Protein AF-0000000084526719 (afdb_homodimer)

InterPro domains:
  IPR054382 Winged helix domain, alphaproteobacteria [PF22324] (55-125)

Nearest PDB structures (foldseek):
  2dpd-assembly1_B  TM=5.700E-01  e=9.638E-01  Bacillus subtilis
  6l97-assembly1_A  TM=2.903E-01  e=2.613E+00  Saccharolobus solfataricus P2
  4exw-assembly1_A  TM=2.738E-01  e=5.602E+00  Deinococcus geothermalis DSM 11300
  2dpd-assembly1_B  TM=5.695E-01  e=9.888E-01  Bacillus subtilis
  6l97-assembly1_A  TM=2.902E-01  e=2.517E+00  Saccharolobus solfataricus P2

Radius of gyration: 34.14 Å; Cα contacts (8 Å, |Δi|>4): 329; chains: 2; bounding box: 99×62×102 Å

Foldseek 3Di:
DDPPPPPPPPPPPPPPPPDPPPPPPVPDPPPDPDPPFFPKFKKWKQAPVRDIDIDIDGHVLVVLVVVQVVCAPVFDWCVNPPPDPSVVSVVVVVVRVWDKDWDWDWDDDPDIDTTTGIHGDIDMDTDVD/DPDDPPPPPPPPPPPPPPDPPPPCPVPDPPPPPDPPFFPKFKKWKQAPVRDIDIDIDGHVLVVLVVVQVVCAPVFDWCVNPPPDPSVVSVVVVVVRVWDKDWDWDWDDDPDIDTTTGIHGDIDMDTDVD

pLDDT: mean 77.39, std 30.24, range [23.33, 98.94]

Organism: NCBI:txid1123501

Sequence (258 aa):
MSEKMQENGPDLRQQVPGRGRQSKRTGTPDIAPKRRSRQRREWIVTDMTGETKNIVVTGRVAWMMERLVEVGPVGVTTFDHPGVRLSHYVMCLRQEGVDIETRREPHGGAFPGRHGRYRLVSEARRADQMSEKMQENGPDLRQQVPGRGRQSKRTGTPDIAPKRRSRQRREWIVTDMTGETKNIVVTGRVAWMMERLVEVGPVGVTTFDHPGVRLSHYVMCLRQEGVDIETRREPHGGAFPGRHGRYRLVSEARRADQ

Secondary structure (DSSP, 8-state):
---------------------------------------EEEEEEE-TTS-EEEEEEEHHHHHHHHHHHHHGGG-EEGGGSTT--HHHHHHHHHHTT--EEEEEEEE-SSS-EEEEEEEE-SEEEES--/---------------------------------------EEEEEEE-TTS-EEEEEEEHHHHHHHHHHHHHGGG-EEGGGSTT--HHHHHHHHHHTT--EEEEEEEE-SSS-EEEEEEEE-SEEEES--

Structure (mmCIF, N/CA/C/O backbone):
data_AF-0000000084526719-model_v1
#
loop_
_entity.id
_entity.type
_entity.pdbx_description
1 polymer 'Winged helix domain-containing protein'
#
loop_
_atom_site.group_PDB
_atom_site.id
_atom_site.type_symbol
_atom_site.label_atom_id
_atom_site.label_alt_id
_atom_site.label_comp_id
_atom_site.label_asym_id
_atom_site.label_entity_id
_atom_site.label_seq_id
_atom_site.pdbx_PDB_ins_code
_atom_site.Cartn_x
_atom_site.Cartn_y
_atom_site.Cartn_z
_atom_site.occupancy
_atom_site.B_iso_or_equiv
_atom_site.auth_seq_id
_atom_site.auth_comp_id
_atom_site.auth_asym_id
_atom_site.auth_atom_id
_atom_site.pdbx_PDB_model_num
ATOM 1 N N . MET A 1 1 ? 88.312 -14.875 -28.781 1 30.97 1 MET A N 1
ATOM 2 C CA . MET A 1 1 ? 87.188 -15.266 -28 1 30.97 1 MET A CA 1
ATOM 3 C C . MET A 1 1 ? 86.312 -14.047 -27.641 1 30.97 1 MET A C 1
ATOM 5 O O . MET A 1 1 ? 86.625 -13.352 -26.656 1 30.97 1 MET A O 1
ATOM 9 N N . SER A 1 2 ? 85.812 -13.328 -28.797 1 35.69 2 SER A N 1
ATOM 10 C CA . SER A 1 2 ? 85.125 -12.055 -29.094 1 35.69 2 SER A CA 1
ATOM 11 C C . SER A 1 2 ? 83.75 -11.984 -28.5 1 35.69 2 SER A C 1
ATOM 13 O O . SER A 1 2 ? 82.875 -12.766 -28.875 1 35.69 2 SER A O 1
ATOM 15 N N . GLU A 1 3 ? 83.625 -11.609 -27.188 1 28.84 3 GLU A N 1
ATOM 16 C CA . GLU A 1 3 ? 82.438 -11.508 -26.297 1 28.84 3 GLU A CA 1
ATOM 17 C C . GLU A 1 3 ? 81.438 -10.461 -26.797 1 28.84 3 GLU A C 1
ATOM 19 O O . GLU A 1 3 ? 81.812 -9.273 -26.875 1 28.84 3 GLU A O 1
ATOM 24 N N . LYS A 1 4 ? 80.625 -10.898 -27.859 1 30.67 4 LYS A N 1
ATOM 25 C CA . LYS A 1 4 ? 79.562 -10.117 -28.516 1 30.67 4 LYS A CA 1
ATOM 26 C C . LYS A 1 4 ? 78.562 -9.586 -27.5 1 30.67 4 LYS A C 1
ATOM 28 O O . LYS A 1 4 ? 78 -10.359 -26.734 1 30.67 4 LYS A O 1
ATOM 33 N N . MET A 1 5 ? 78.75 -8.305 -27 1 29.34 5 MET A N 1
ATOM 34 C CA . MET A 1 5 ? 78 -7.504 -26.062 1 29.34 5 MET A CA 1
ATOM 35 C C . MET A 1 5 ? 76.562 -7.332 -26.578 1 29.34 5 MET A C 1
ATOM 37 O O . MET A 1 5 ? 76.312 -6.836 -27.688 1 29.34 5 MET A O 1
ATOM 41 N N . GLN A 1 6 ? 75.625 -8.273 -26.281 1 28.5 6 GLN A N 1
ATOM 42 C CA . GLN A 1 6 ? 74.25 -8.391 -26.656 1 28.5 6 GLN A CA 1
ATOM 43 C C . GLN A 1 6 ? 73.438 -7.172 -26.188 1 28.5 6 GLN A C 1
ATOM 45 O O . GLN A 1 6 ? 73.375 -6.891 -25 1 28.5 6 GLN A O 1
ATOM 50 N N . GLU A 1 7 ? 73.438 -6.059 -26.984 1 27.56 7 GLU A N 1
ATOM 51 C CA . GLU A 1 7 ? 72.75 -4.797 -26.719 1 27.56 7 GLU A CA 1
ATOM 52 C C . GLU A 1 7 ? 71.25 -4.984 -26.656 1 27.56 7 GLU A C 1
ATOM 54 O O . GLU A 1 7 ? 70.625 -5.375 -27.656 1 27.56 7 GLU A O 1
ATOM 59 N N . ASN A 1 8 ? 70.75 -5.621 -25.562 1 30.61 8 ASN A N 1
ATOM 60 C CA . ASN A 1 8 ? 69.312 -5.797 -25.359 1 30.61 8 ASN A CA 1
ATOM 61 C C . ASN A 1 8 ? 68.562 -4.469 -25.438 1 30.61 8 ASN A C 1
ATOM 63 O O . ASN A 1 8 ? 68.812 -3.551 -24.672 1 30.61 8 ASN A O 1
ATOM 67 N N . GLY A 1 9 ? 68.438 -3.863 -26.672 1 29.08 9 GLY A N 1
ATOM 68 C CA . GLY A 1 9 ? 67.688 -2.633 -26.953 1 29.08 9 GLY A CA 1
ATOM 69 C C . GLY A 1 9 ? 66.312 -2.607 -26.375 1 29.08 9 GLY A C 1
ATOM 70 O O . GLY A 1 9 ? 65.688 -3.654 -26.219 1 29.08 9 GLY A O 1
ATOM 71 N N . PRO A 1 10 ? 66 -1.653 -25.406 1 27.61 10 PRO A N 1
ATOM 72 C CA . PRO A 1 10 ? 64.75 -1.483 -24.656 1 27.61 10 PRO A CA 1
ATOM 73 C C . PRO A 1 10 ? 63.531 -1.336 -25.547 1 27.61 10 PRO A C 1
ATOM 75 O O . PRO A 1 10 ? 63.625 -0.794 -26.656 1 27.61 10 PRO A O 1
ATOM 78 N N . ASP A 1 11 ? 62.719 -2.389 -25.719 1 30.02 11 ASP A N 1
ATOM 79 C CA . ASP A 1 11 ? 61.469 -2.465 -26.438 1 30.02 11 ASP A CA 1
ATOM 80 C C . ASP A 1 11 ? 60.531 -1.32 -26.031 1 30.02 11 ASP A C 1
ATOM 82 O O . ASP A 1 11 ? 60.156 -1.192 -24.859 1 30.02 11 ASP A O 1
ATOM 86 N N . LEU A 1 12 ? 60.719 -0.095 -26.531 1 24.47 12 LEU A N 1
ATOM 87 C CA . LEU A 1 12 ? 59.812 1.055 -26.375 1 24.47 12 LEU A CA 1
ATOM 88 C C . LEU A 1 12 ? 58.375 0.693 -26.719 1 24.47 12 LEU A C 1
ATOM 90 O O . LEU A 1 12 ? 58.094 0.423 -27.891 1 24.47 12 LEU A O 1
ATOM 94 N N . ARG A 1 13 ? 57.719 -0.04 -25.859 1 26.41 13 ARG A N 1
ATOM 95 C CA . ARG A 1 13 ? 56.281 -0.274 -26.031 1 26.41 13 ARG A CA 1
ATOM 96 C C . ARG A 1 13 ? 55.531 1.034 -26.281 1 26.41 13 ARG A C 1
ATOM 98 O O . ARG A 1 13 ? 55.594 1.954 -25.469 1 26.41 13 ARG A O 1
ATOM 105 N N . GLN A 1 14 ? 55.344 1.528 -27.578 1 24.17 14 GLN A N 1
ATOM 106 C CA . GLN A 1 14 ? 54.531 2.639 -28.047 1 24.17 14 GLN A CA 1
ATOM 107 C C . GLN A 1 14 ? 53.125 2.59 -27.438 1 24.17 14 GLN A C 1
ATOM 109 O O . GLN A 1 14 ? 52.438 1.58 -27.547 1 24.17 14 GLN A O 1
ATOM 114 N N . GLN A 1 15 ? 52.906 3.279 -26.312 1 24.08 15 GLN A N 1
ATOM 115 C CA . GLN A 1 15 ? 51.594 3.512 -25.688 1 24.08 15 GLN A CA 1
ATOM 116 C C . GLN A 1 15 ? 50.594 4.047 -26.688 1 24.08 15 GLN A C 1
ATOM 118 O O . GLN A 1 15 ? 50.844 5.066 -27.344 1 24.08 15 GLN A O 1
ATOM 123 N N . VAL A 1 16 ? 49.969 3.162 -27.484 1 27.77 16 VAL A N 1
ATOM 124 C CA . VAL A 1 16 ? 48.906 3.555 -28.391 1 27.77 16 VAL A CA 1
ATOM 125 C C . VAL A 1 16 ? 47.906 4.441 -27.672 1 27.77 16 VAL A C 1
ATOM 127 O O . VAL A 1 16 ? 47.469 4.129 -26.547 1 27.77 16 VAL A O 1
ATOM 130 N N . PRO A 1 17 ? 47.938 5.773 -27.906 1 27.86 17 PRO A N 1
ATOM 131 C CA . PRO A 1 17 ? 47 6.711 -27.281 1 27.86 17 PRO A CA 1
ATOM 132 C C . PRO A 1 17 ? 45.562 6.25 -27.375 1 27.86 17 PRO A C 1
ATOM 134 O O . PRO A 1 17 ? 45.188 5.539 -28.312 1 27.86 17 PRO A O 1
ATOM 137 N N . GLY A 1 18 ? 44.938 5.941 -26.203 1 24.12 18 GLY A N 1
ATOM 138 C CA . GLY A 1 18 ? 43.531 5.527 -26 1 24.12 18 GLY A CA 1
ATOM 139 C C . GLY A 1 18 ? 42.531 6.379 -26.766 1 24.12 18 GLY A C 1
ATOM 140 O O . GLY A 1 18 ? 42.812 7.551 -27.047 1 24.12 18 GLY A O 1
ATOM 141 N N . ARG A 1 19 ? 41.75 5.75 -27.703 1 31.2 19 ARG A N 1
ATOM 142 C CA . ARG A 1 19 ? 40.656 6.266 -28.516 1 31.2 19 ARG A CA 1
ATOM 143 C C . ARG A 1 19 ? 39.75 7.18 -27.703 1 31.2 19 ARG A C 1
ATOM 145 O O . ARG A 1 19 ? 39.344 6.832 -26.594 1 31.2 19 ARG A O 1
ATOM 152 N N . GLY A 1 20 ? 39.906 8.539 -27.781 1 23.69 20 GLY A N 1
ATOM 153 C CA . GLY A 1 20 ? 39.062 9.586 -27.234 1 23.69 20 GLY A CA 1
ATOM 154 C C . GLY A 1 20 ? 37.594 9.367 -27.5 1 23.69 20 GLY A C 1
ATOM 155 O O . GLY A 1 20 ? 37.156 9.188 -28.641 1 23.69 20 GLY A O 1
ATOM 156 N N . ARG A 1 21 ? 36.781 8.68 -26.594 1 24.73 21 ARG A N 1
ATOM 157 C CA . ARG A 1 21 ? 35.344 8.555 -26.688 1 24.73 21 ARG A CA 1
ATOM 158 C C . ARG A 1 21 ? 34.688 9.914 -26.906 1 24.73 21 ARG A C 1
ATOM 160 O O . ARG A 1 21 ? 34.812 10.812 -26.078 1 24.73 21 ARG A O 1
ATOM 167 N N . GLN A 1 22 ? 34.688 10.422 -28.094 1 25.55 22 GLN A N 1
ATOM 168 C CA . GLN A 1 22 ? 33.938 11.648 -28.375 1 25.55 22 GLN A CA 1
ATOM 169 C C . GLN A 1 22 ? 32.469 11.531 -27.938 1 25.55 22 GLN A C 1
ATOM 171 O O . GLN A 1 22 ? 31.719 10.742 -28.5 1 25.55 22 GLN A O 1
ATOM 176 N N . SER A 1 23 ? 32.062 11.445 -26.672 1 26 23 SER A N 1
ATOM 177 C CA . SER A 1 23 ? 30.672 11.438 -26.234 1 26 23 SER A CA 1
ATOM 178 C C . SER A 1 23 ? 29.953 12.742 -26.609 1 26 23 SER A C 1
ATOM 180 O O . SER A 1 23 ? 28.984 13.133 -25.953 1 26 23 SER A O 1
ATOM 182 N N . LYS A 1 24 ? 30.172 13.367 -27.75 1 25.8 24 LYS A N 1
ATOM 183 C CA . LYS A 1 24 ? 29.547 14.68 -27.797 1 25.8 24 LYS A CA 1
ATOM 184 C C . LYS A 1 24 ? 28.031 14.57 -27.734 1 25.8 24 LYS A C 1
ATOM 186 O O . LYS A 1 24 ? 27.359 14.336 -28.75 1 25.8 24 LYS A O 1
ATOM 191 N N . ARG A 1 25 ? 27.312 1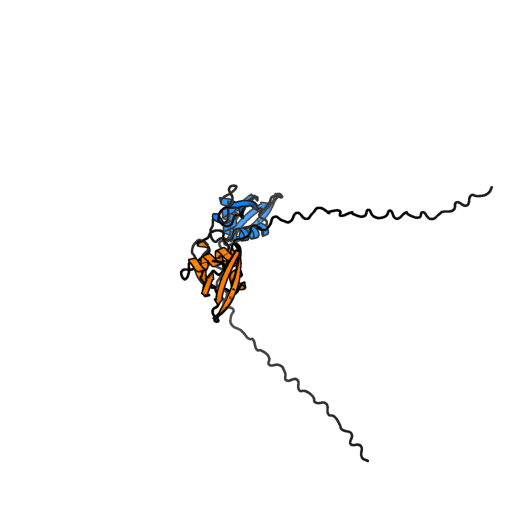3.859 -26.922 1 25.7 25 ARG A N 1
ATOM 192 C CA . ARG A 1 25 ? 25.859 13.914 -27.078 1 25.7 25 ARG A CA 1
ATOM 193 C C . ARG A 1 25 ? 25.359 15.352 -27 1 25.7 25 ARG A C 1
ATOM 195 O O . ARG A 1 25 ? 25.406 15.977 -25.938 1 25.7 25 ARG A O 1
ATOM 202 N N . THR A 1 26 ? 25.594 16.188 -27.938 1 28.56 26 THR A N 1
ATOM 203 C CA . THR A 1 26 ? 25.141 17.578 -27.969 1 28.56 26 THR A CA 1
ATOM 204 C C . THR A 1 26 ? 23.609 17.641 -27.922 1 28.56 26 THR A C 1
ATOM 206 O O . THR A 1 26 ? 23.031 18.688 -28.203 1 28.56 26 THR A O 1
ATOM 209 N N . GLY A 1 27 ? 22.922 16.516 -28 1 30.25 27 GLY A N 1
ATOM 210 C CA . GLY A 1 27 ? 21.516 16.828 -28.266 1 30.25 27 GLY A CA 1
ATOM 211 C C . GLY A 1 27 ? 20.922 17.766 -27.234 1 30.25 27 GLY A C 1
ATOM 212 O O . GLY A 1 27 ? 21.422 17.859 -26.109 1 30.25 27 GLY A O 1
ATOM 213 N N . THR A 1 28 ? 20.312 18.891 -27.688 1 31.62 28 THR A N 1
ATOM 214 C CA . THR A 1 28 ? 19.578 19.828 -26.859 1 31.62 28 THR A CA 1
ATOM 215 C C . THR A 1 28 ? 18.688 19.109 -25.844 1 31.62 28 THR A C 1
ATOM 217 O O . THR A 1 28 ? 17.969 18.172 -26.203 1 31.62 28 THR A O 1
ATOM 220 N N . PRO A 1 29 ? 19.078 19.141 -24.609 1 30.33 29 PRO A N 1
ATOM 221 C CA . PRO A 1 29 ? 18.266 18.453 -23.594 1 30.33 29 PRO A CA 1
ATOM 222 C C . PRO A 1 29 ? 16.781 18.766 -23.719 1 30.33 29 PRO A C 1
ATOM 224 O O . PRO A 1 29 ? 16.391 19.938 -23.797 1 30.33 29 PRO A O 1
ATOM 227 N N . ASP A 1 30 ? 16.031 18.078 -24.562 1 34.28 30 ASP A N 1
ATOM 228 C CA . ASP A 1 30 ? 14.578 18.234 -24.484 1 34.28 30 ASP A CA 1
ATOM 229 C C . ASP A 1 30 ? 14.133 18.484 -23.047 1 34.28 30 ASP A C 1
ATOM 231 O O . ASP A 1 30 ? 14.484 17.734 -22.141 1 34.28 30 ASP A O 1
ATOM 235 N N . ILE A 1 31 ? 13.922 19.766 -22.75 1 33.03 31 ILE A N 1
ATOM 236 C CA . ILE A 1 31 ? 13.305 20.141 -21.484 1 33.03 31 ILE A CA 1
ATOM 237 C C . ILE A 1 31 ? 12.195 19.141 -21.141 1 33.03 31 ILE A C 1
ATOM 239 O O . ILE A 1 31 ? 11.352 18.828 -21.984 1 33.03 31 ILE A O 1
ATOM 243 N N . ALA A 1 32 ? 12.422 18.25 -20.25 1 34.75 32 ALA A N 1
ATOM 244 C CA . ALA A 1 32 ? 11.398 17.375 -19.672 1 34.75 32 ALA A CA 1
ATOM 245 C C . ALA A 1 32 ? 10.055 18.094 -19.578 1 34.75 32 ALA A C 1
ATOM 247 O O . ALA A 1 32 ? 10.016 19.312 -19.391 1 34.75 32 ALA A O 1
ATOM 248 N N . PRO A 1 33 ? 9.039 17.672 -20.312 1 34.66 33 PRO A N 1
ATOM 249 C CA . PRO A 1 33 ? 7.758 18.359 -20.125 1 34.66 33 PRO A CA 1
ATOM 250 C C . PRO A 1 33 ? 7.578 18.922 -18.719 1 34.66 33 PRO A C 1
ATOM 252 O O . PRO A 1 33 ? 8.156 18.406 -17.766 1 34.66 33 PRO A O 1
ATOM 255 N N . LYS A 1 34 ? 7.27 20.203 -18.562 1 36.62 34 LYS A N 1
ATOM 256 C CA . LYS A 1 34 ? 6.879 20.797 -17.297 1 36.62 34 LYS A CA 1
ATOM 257 C C . LYS A 1 34 ? 6.152 19.781 -16.406 1 36.62 34 LYS A C 1
ATOM 259 O O . LYS A 1 34 ? 5.305 19.031 -16.891 1 36.62 34 LYS A O 1
ATOM 264 N N . ARG A 1 35 ? 6.641 19.25 -15.422 1 38.28 35 ARG A N 1
ATOM 265 C CA . ARG A 1 35 ? 5.992 18.516 -14.344 1 38.28 35 ARG A CA 1
ATOM 266 C C . ARG A 1 35 ? 4.543 18.938 -14.172 1 38.28 35 ARG A C 1
ATOM 268 O O . ARG A 1 35 ? 4.246 20.141 -14.109 1 38.28 35 ARG A O 1
ATOM 275 N N . ARG A 1 36 ? 3.512 18.484 -14.836 1 42.44 36 ARG A N 1
ATOM 276 C CA . ARG A 1 36 ? 2.131 18.781 -14.469 1 42.44 36 ARG A CA 1
ATOM 277 C C . ARG A 1 36 ? 2.055 19.438 -13.094 1 42.44 36 ARG A C 1
ATOM 279 O O . ARG A 1 36 ? 2.68 18.953 -12.141 1 42.44 36 ARG A O 1
ATOM 286 N N . SER A 1 37 ? 2.062 20.719 -12.984 1 48.22 37 SER A N 1
ATOM 287 C CA . SER A 1 37 ? 1.915 21.531 -11.773 1 48.22 37 SER A CA 1
ATOM 288 C C . SER A 1 37 ? 1.147 20.766 -10.695 1 48.22 37 SER A C 1
ATOM 290 O O . SER A 1 37 ? -0.033 20.453 -10.875 1 48.22 37 SER A O 1
ATOM 292 N N . ARG A 1 38 ? 1.71 19.703 -10.18 1 61.09 38 ARG A N 1
ATOM 293 C CA . ARG A 1 38 ? 1.11 19.094 -8.992 1 61.09 38 ARG A CA 1
ATOM 294 C C . ARG A 1 38 ? 0.511 20.156 -8.078 1 61.09 38 ARG A C 1
ATOM 296 O O . ARG A 1 38 ? 1.091 21.234 -7.906 1 61.09 38 ARG A O 1
ATOM 303 N N . GLN A 1 39 ? -0.865 20.156 -7.922 1 78.5 39 GLN A N 1
ATOM 304 C CA . GLN A 1 39 ? -1.549 21.078 -7.035 1 78.5 39 GLN A CA 1
ATOM 305 C C . GLN A 1 39 ? -0.688 21.422 -5.82 1 78.5 39 GLN A C 1
ATOM 307 O O . GLN A 1 39 ? -0.402 20.547 -4.996 1 78.5 39 GLN A O 1
ATOM 312 N N . ARG A 1 40 ? 0.045 22.516 -5.941 1 92.38 40 ARG A N 1
ATOM 313 C CA . ARG A 1 40 ? 0.844 23.078 -4.855 1 92.38 40 ARG A CA 1
ATOM 314 C C . ARG A 1 40 ? -0.046 23.719 -3.801 1 92.38 40 ARG A C 1
ATOM 316 O O . ARG A 1 40 ? -0.956 24.484 -4.133 1 92.38 40 ARG A O 1
ATOM 323 N N . ARG A 1 41 ? 0.191 23.312 -2.533 1 96.75 41 ARG A N 1
ATOM 324 C CA . ARG A 1 41 ? -0.547 23.891 -1.418 1 96.75 41 ARG A CA 1
ATOM 325 C C . ARG A 1 41 ? 0.404 24.438 -0.358 1 96.75 41 ARG A C 1
ATOM 327 O O . ARG A 1 41 ? 1.436 23.828 -0.069 1 96.75 41 ARG A O 1
ATOM 334 N N . GLU A 1 42 ? 0.013 25.547 0.152 1 98.19 42 GLU A N 1
ATOM 335 C CA . GLU A 1 42 ? 0.782 26.156 1.234 1 98.19 42 GLU A CA 1
ATOM 336 C C . GLU A 1 42 ? -0.009 26.156 2.539 1 98.19 42 GLU A C 1
ATOM 338 O O . GLU A 1 42 ? -1.198 26.469 2.551 1 98.19 42 GLU A O 1
ATOM 343 N N . TRP A 1 43 ? 0.667 25.828 3.57 1 98.69 43 TRP A N 1
ATOM 344 C CA . TRP A 1 43 ? 0.037 25.719 4.883 1 98.69 43 TRP A CA 1
ATOM 345 C C . TRP A 1 43 ? 0.854 26.438 5.945 1 98.69 43 TRP A C 1
ATOM 347 O O . TRP A 1 43 ? 2.082 26.5 5.859 1 98.69 43 TRP A O 1
ATOM 357 N N . ILE A 1 44 ? 0.2 26.969 6.875 1 98.88 44 ILE A N 1
ATOM 358 C CA . ILE A 1 44 ? 0.791 27.359 8.156 1 98.88 44 ILE A CA 1
ATOM 359 C C . ILE A 1 44 ? 0.521 26.266 9.195 1 98.88 44 ILE A C 1
ATOM 361 O O . ILE A 1 44 ? -0.634 25.922 9.445 1 98.88 44 ILE A O 1
ATOM 365 N N . VAL A 1 45 ? 1.589 25.703 9.773 1 98.81 45 VAL A N 1
ATOM 366 C CA . VAL A 1 45 ? 1.462 24.578 10.68 1 98.81 45 VAL A CA 1
ATOM 367 C C . VAL A 1 45 ? 2.1 24.922 12.023 1 98.81 45 VAL A C 1
ATOM 369 O O . VAL A 1 45 ? 3.219 25.438 12.078 1 98.81 45 VAL A O 1
ATOM 372 N N . THR A 1 46 ? 1.432 24.766 13.102 1 98.81 46 THR A N 1
ATOM 373 C CA . THR A 1 46 ? 1.971 24.844 14.453 1 98.81 46 THR A CA 1
ATOM 374 C C . THR A 1 46 ? 2.072 23.453 15.07 1 98.81 46 THR A C 1
ATOM 376 O O . THR A 1 46 ? 1.063 22.766 15.227 1 98.81 46 THR A O 1
ATOM 379 N N . ASP A 1 47 ? 3.238 23.062 15.43 1 98.25 47 ASP A N 1
ATOM 380 C CA . ASP A 1 47 ? 3.439 21.703 15.953 1 98.25 47 ASP A CA 1
ATOM 381 C C . ASP A 1 47 ? 3.156 21.656 17.453 1 98.25 47 ASP A C 1
ATOM 383 O O . ASP A 1 47 ? 2.686 22.625 18.031 1 98.25 47 ASP A O 1
ATOM 387 N N . MET A 1 48 ? 3.41 20.484 18.047 1 97 48 MET A N 1
ATOM 388 C CA . MET A 1 48 ? 3.014 20.25 19.422 1 97 48 MET A CA 1
ATOM 389 C C . MET A 1 48 ? 3.883 21.047 20.391 1 97 48 MET A C 1
ATOM 391 O O . MET A 1 48 ? 3.514 21.25 21.547 1 97 48 MET A O 1
ATOM 395 N N . THR A 1 49 ? 5.07 21.547 19.953 1 97.31 49 THR A N 1
ATOM 396 C CA . THR A 1 49 ? 5.934 22.359 20.797 1 97.31 49 THR A CA 1
ATOM 397 C C . THR A 1 49 ? 5.5 23.828 20.766 1 97.31 49 THR A C 1
ATOM 399 O O . THR A 1 49 ? 5.977 24.641 21.562 1 97.31 49 THR A O 1
ATOM 402 N N . GLY A 1 50 ? 4.621 24.125 19.859 1 97.75 50 GLY A N 1
ATOM 403 C CA . GLY A 1 50 ? 4.18 25.5 19.719 1 97.75 50 GLY A CA 1
ATOM 404 C C . GLY A 1 50 ? 4.891 26.25 18.594 1 97.75 50 GLY A C 1
ATOM 405 O O . GLY A 1 50 ? 4.57 27.406 18.312 1 97.75 50 GLY A O 1
ATOM 406 N N . GLU A 1 51 ? 5.859 25.578 18.016 1 98 51 GLU A N 1
ATOM 407 C CA . GLU A 1 51 ? 6.582 26.203 16.906 1 98 51 GLU A CA 1
ATOM 408 C C . GLU A 1 51 ? 5.734 26.25 15.641 1 98 51 GLU A C 1
ATOM 410 O O . GLU A 1 51 ? 5.125 25.25 15.266 1 98 51 GLU A O 1
ATOM 415 N N . THR A 1 52 ? 5.66 27.438 15.039 1 98.62 52 THR A N 1
ATOM 416 C CA . THR A 1 52 ? 4.879 27.641 13.82 1 98.62 52 THR A CA 1
ATOM 417 C C . THR A 1 52 ? 5.793 27.781 12.609 1 98.62 52 THR A C 1
ATOM 419 O O . THR A 1 52 ? 6.82 28.469 12.68 1 98.62 52 THR A O 1
ATOM 422 N N . LYS A 1 53 ? 5.379 27.078 11.492 1 98.38 53 LYS A N 1
ATOM 423 C CA . LYS A 1 53 ? 6.148 27.203 10.258 1 98.38 53 LYS A CA 1
ATOM 424 C C . LYS A 1 53 ? 5.234 27.172 9.031 1 98.38 53 LYS A C 1
ATOM 426 O O . LYS A 1 53 ? 4.09 26.719 9.117 1 98.38 53 LYS A O 1
ATOM 431 N N . ASN A 1 54 ? 5.75 27.688 7.941 1 98.5 54 ASN A N 1
ATOM 432 C CA . ASN A 1 54 ? 5.105 27.547 6.641 1 98.5 54 ASN A CA 1
ATOM 433 C C . ASN A 1 54 ? 5.652 26.344 5.867 1 98.5 54 ASN A C 1
ATOM 435 O O . ASN A 1 54 ? 6.867 26.156 5.793 1 98.5 54 ASN A O 1
ATOM 439 N N . ILE A 1 55 ? 4.711 25.531 5.375 1 98.62 55 ILE A N 1
ATOM 440 C CA . ILE A 1 55 ? 5.172 24.406 4.562 1 98.62 55 ILE A CA 1
ATOM 441 C C . ILE A 1 55 ? 4.484 24.453 3.197 1 98.62 55 ILE A C 1
ATOM 443 O O . ILE A 1 55 ? 3.391 25 3.061 1 98.62 55 ILE A O 1
ATOM 447 N N . VAL A 1 56 ? 5.227 23.828 2.242 1 98.5 56 VAL A N 1
ATOM 448 C CA . VAL A 1 56 ? 4.699 23.672 0.89 1 98.5 56 VAL A CA 1
ATOM 449 C C . VAL A 1 56 ? 4.711 22.188 0.502 1 98.5 56 VAL A C 1
ATOM 451 O O . VAL A 1 56 ? 5.754 21.547 0.554 1 98.5 56 VAL A O 1
ATOM 454 N N . VAL A 1 57 ? 3.537 21.734 0.258 1 98.12 57 VAL A N 1
ATOM 455 C CA . VAL A 1 57 ? 3.41 20.328 -0.159 1 98.12 57 VAL A CA 1
ATOM 456 C C . VAL A 1 57 ? 2.695 20.266 -1.506 1 98.12 57 VAL A C 1
ATOM 458 O O . VAL A 1 57 ? 1.946 21.172 -1.869 1 98.12 57 VAL A O 1
ATOM 461 N N . THR A 1 58 ? 2.994 19.141 -2.262 1 97.69 58 THR A N 1
ATOM 462 C CA . THR A 1 58 ? 2.467 19.016 -3.615 1 97.69 58 THR A CA 1
ATOM 463 C C . THR A 1 58 ? 1.895 17.609 -3.832 1 97.69 58 THR A C 1
ATOM 465 O O . THR A 1 58 ? 2.156 16.703 -3.047 1 97.69 58 THR A O 1
ATOM 468 N N . GLY A 1 59 ? 1.02 17.547 -4.852 1 96.38 59 GLY A N 1
ATOM 469 C CA . GLY A 1 59 ? 0.54 16.25 -5.297 1 96.38 59 GLY A CA 1
ATOM 470 C C . GLY A 1 59 ? -0.16 15.461 -4.199 1 96.38 59 GLY A C 1
ATOM 471 O O . GLY A 1 59 ? -1.043 15.984 -3.52 1 96.38 59 GLY A O 1
ATOM 472 N N . ARG A 1 60 ? 0.216 14.148 -4.02 1 96.75 60 ARG A N 1
ATOM 473 C CA . ARG A 1 60 ? -0.469 13.273 -3.078 1 96.75 60 ARG A CA 1
ATOM 474 C C . ARG A 1 60 ? -0.14 13.648 -1.638 1 96.75 60 ARG A C 1
ATOM 476 O O . ARG A 1 60 ? -0.926 13.383 -0.725 1 96.75 60 ARG A O 1
ATOM 483 N N . VAL A 1 61 ? 1.054 14.258 -1.484 1 98.25 61 VAL A N 1
ATOM 484 C CA . VAL A 1 61 ? 1.362 14.734 -0.14 1 98.25 61 VAL A CA 1
ATOM 485 C C . VAL A 1 61 ? 0.415 15.875 0.237 1 98.25 61 VAL A C 1
ATOM 487 O O . VAL A 1 61 ? -0.078 15.93 1.367 1 98.25 61 VAL A O 1
ATOM 490 N N . ALA A 1 62 ? 0.163 16.703 -0.714 1 98 62 ALA A N 1
ATOM 491 C CA . ALA A 1 62 ? -0.81 17.781 -0.495 1 98 62 ALA A CA 1
ATOM 492 C C . ALA A 1 62 ? -2.203 17.203 -0.25 1 98 62 ALA A C 1
ATOM 494 O O . ALA A 1 62 ? -2.92 17.656 0.644 1 98 62 ALA A O 1
ATOM 495 N N . TRP A 1 63 ? -2.576 16.281 -1.056 1 97.69 63 TRP A N 1
ATOM 496 C CA . TRP A 1 63 ? -3.854 15.602 -0.882 1 97.69 63 TRP A CA 1
ATOM 497 C C . TRP A 1 63 ? -3.965 15.008 0.516 1 97.69 63 TRP A C 1
ATOM 499 O O . TRP A 1 63 ? -5 15.133 1.174 1 97.69 63 TRP A O 1
ATOM 509 N N . MET A 1 64 ? -2.842 14.375 0.964 1 98.25 64 MET A N 1
ATOM 510 C CA . MET A 1 64 ? -2.838 13.766 2.291 1 98.25 64 MET A CA 1
ATOM 511 C C . MET A 1 64 ? -3.049 14.82 3.373 1 98.25 64 MET A C 1
ATOM 513 O O . MET A 1 64 ? -3.812 14.609 4.316 1 98.25 64 MET A O 1
ATOM 517 N N . MET A 1 65 ? -2.385 15.922 3.268 1 98.69 65 MET A N 1
ATOM 518 C CA . MET A 1 65 ? -2.545 17.016 4.215 1 98.69 65 MET A CA 1
ATOM 519 C C . MET A 1 65 ? -3.996 17.484 4.266 1 98.69 65 MET A C 1
ATOM 521 O O . MET A 1 65 ? -4.562 17.656 5.348 1 98.69 65 MET A O 1
ATOM 525 N N . GLU A 1 66 ? -4.578 17.641 3.096 1 98.06 66 GLU A N 1
ATOM 526 C CA . GLU A 1 66 ? -5.973 18.047 3.014 1 98.06 66 GLU A CA 1
ATOM 527 C C . GLU A 1 66 ? -6.898 17.016 3.66 1 98.06 66 GLU A C 1
ATOM 529 O O . GLU A 1 66 ? -7.832 17.391 4.379 1 98.06 66 GLU A O 1
ATOM 534 N N . ARG A 1 67 ? -6.648 15.789 3.398 1 98.31 67 ARG A N 1
ATOM 535 C CA . ARG A 1 67 ? -7.473 14.719 3.955 1 98.31 67 ARG A CA 1
ATOM 536 C C . ARG A 1 67 ? -7.422 14.727 5.48 1 98.31 67 ARG A C 1
ATOM 538 O O . ARG A 1 67 ? -8.453 14.602 6.141 1 98.31 67 ARG A O 1
ATOM 545 N N . LEU A 1 68 ? -6.199 14.906 6.02 1 98.81 68 LEU A N 1
ATOM 546 C CA . LEU A 1 68 ? -6.031 14.922 7.469 1 98.81 68 LEU A CA 1
ATOM 547 C C . LEU A 1 68 ? -6.805 16.078 8.094 1 98.81 68 LEU A C 1
ATOM 549 O O . LEU A 1 68 ? -7.461 15.906 9.117 1 98.81 68 LEU A O 1
ATOM 553 N N . VAL A 1 69 ? -6.723 17.203 7.441 1 98.62 69 VAL A N 1
ATOM 554 C CA . VAL A 1 69 ? -7.422 18.375 7.945 1 98.62 69 VAL A CA 1
ATOM 555 C C . VAL A 1 69 ? -8.93 18.156 7.848 1 98.62 69 VAL A C 1
ATOM 557 O O . VAL A 1 69 ? -9.672 18.5 8.773 1 98.62 69 VAL A O 1
ATOM 560 N N . GLU A 1 70 ? -9.359 17.594 6.762 1 98 70 GLU A N 1
ATOM 561 C CA . GLU A 1 70 ? -10.781 17.391 6.496 1 98 70 GLU A CA 1
ATOM 562 C C . GLU A 1 70 ? -11.391 16.391 7.477 1 98 70 GLU A C 1
ATOM 564 O O . GLU A 1 70 ? -12.469 16.625 8.023 1 98 70 GLU A O 1
ATOM 569 N N . VAL A 1 71 ? -10.758 15.297 7.68 1 98.19 71 VAL A N 1
ATOM 570 C CA . VAL A 1 71 ? -11.336 14.227 8.477 1 98.19 71 VAL A CA 1
ATOM 571 C C . VAL A 1 71 ? -11.203 14.555 9.969 1 98.19 71 VAL A C 1
ATOM 573 O O . VAL A 1 71 ? -11.945 14.023 10.797 1 98.19 71 VAL A O 1
ATOM 576 N N . GLY A 1 72 ? -10.203 15.383 10.383 1 96.62 72 GLY A N 1
ATOM 577 C CA . GLY A 1 72 ? -10.047 15.812 11.766 1 96.62 72 GLY A CA 1
ATOM 578 C C . GLY A 1 72 ? -9.781 14.664 12.719 1 96.62 72 GLY A C 1
ATOM 579 O O . GLY A 1 72 ? -8.961 13.789 12.43 1 96.62 72 GLY A O 1
ATOM 580 N N . PRO A 1 73 ? -10.508 14.641 13.875 1 96.75 73 PRO A N 1
ATOM 581 C CA . PRO A 1 73 ? -10.211 13.68 14.938 1 96.75 73 PRO A CA 1
ATOM 582 C C . PRO A 1 73 ? -10.617 12.258 14.57 1 96.75 73 PRO A C 1
ATOM 584 O O . PRO A 1 73 ? -10.18 11.297 15.219 1 96.75 73 PRO A O 1
ATOM 587 N N . VAL A 1 74 ? -11.516 12.164 13.625 1 97.75 74 VAL A N 1
ATOM 588 C CA . VAL A 1 74 ? -11.938 10.836 13.195 1 97.75 74 VAL A CA 1
ATOM 589 C C . VAL A 1 74 ? -10.75 10.07 12.617 1 97.75 74 VAL A C 1
ATOM 591 O O . VAL A 1 74 ? -10.602 8.875 12.852 1 97.75 74 VAL A O 1
ATOM 594 N N . GLY A 1 75 ? -9.867 10.68 11.852 1 98.62 75 GLY A N 1
ATOM 595 C CA . GLY A 1 75 ? -8.688 10.086 11.242 1 98.62 75 GLY A CA 1
ATOM 596 C C . GLY A 1 75 ? -8.992 9.344 9.953 1 98.62 75 GLY A C 1
ATOM 597 O O . GLY A 1 75 ? -10.141 9.305 9.508 1 98.62 75 GLY A O 1
ATOM 598 N N . VAL A 1 76 ? -7.977 8.805 9.328 1 98.56 76 VAL A N 1
ATOM 599 C CA . VAL A 1 76 ? -8.078 8.117 8.047 1 98.56 76 VAL A CA 1
ATOM 600 C C . VAL A 1 76 ? -7.223 6.855 8.062 1 98.56 76 VAL A C 1
ATOM 602 O O . VAL A 1 76 ? -6.164 6.824 8.695 1 98.56 76 VAL A O 1
ATOM 605 N N . THR A 1 77 ? -7.68 5.848 7.379 1 97.69 77 THR A N 1
ATOM 606 C CA . THR A 1 77 ? -6.945 4.59 7.258 1 97.69 77 THR A CA 1
ATOM 607 C C . THR A 1 77 ? -6.766 4.207 5.793 1 97.69 77 THR A C 1
ATOM 609 O O . THR A 1 77 ? -7.418 4.773 4.914 1 97.69 77 THR A O 1
ATOM 612 N N . THR A 1 78 ? -5.902 3.242 5.59 1 95.12 78 THR A N 1
ATOM 613 C CA . THR A 1 78 ? -5.633 2.775 4.234 1 95.12 78 THR A CA 1
ATOM 614 C C . THR A 1 78 ? -6.879 2.135 3.627 1 95.12 78 THR A C 1
ATOM 616 O O . THR A 1 78 ? -7.031 2.094 2.404 1 95.12 78 THR A O 1
ATOM 619 N N . PHE A 1 79 ? -7.855 1.682 4.406 1 93.44 79 PHE A N 1
ATOM 620 C CA . PHE A 1 79 ? -9.078 1.05 3.92 1 93.44 79 PHE A CA 1
ATOM 621 C C . PHE A 1 79 ? -10.023 2.086 3.318 1 93.44 79 PHE A C 1
ATOM 623 O O . PHE A 1 79 ? -10.906 1.744 2.527 1 93.44 79 PHE A O 1
ATOM 630 N N . ASP A 1 80 ? -9.758 3.271 3.705 1 94.31 80 ASP A N 1
ATOM 631 C CA . ASP A 1 80 ? -10.586 4.363 3.203 1 94.31 80 ASP A CA 1
ATOM 632 C C . ASP A 1 80 ? -10.172 4.758 1.788 1 94.31 80 ASP A C 1
ATOM 634 O O . ASP A 1 80 ? -10.945 5.391 1.065 1 94.31 80 ASP A O 1
ATOM 638 N N . HIS A 1 81 ? -9 4.387 1.374 1 93.69 81 HIS A N 1
ATOM 639 C CA . HIS A 1 81 ? -8.469 4.816 0.086 1 93.69 81 HIS A CA 1
ATOM 640 C C . HIS A 1 81 ? -7.672 3.701 -0.583 1 93.69 81 HIS A C 1
ATOM 642 O O . HIS A 1 81 ? -6.438 3.719 -0.575 1 93.69 81 HIS A O 1
ATOM 648 N N . PRO A 1 82 ? -8.383 2.77 -1.223 1 90.69 82 PRO A N 1
ATOM 649 C CA . PRO A 1 82 ? -7.68 1.638 -1.836 1 90.69 82 PRO A CA 1
ATOM 650 C C . PRO A 1 82 ? -6.625 2.074 -2.85 1 90.69 82 PRO A C 1
ATOM 652 O O . PRO A 1 82 ? -6.867 2.986 -3.645 1 90.69 82 PRO A O 1
ATOM 655 N N . GLY A 1 83 ? -5.508 1.492 -2.701 1 90.75 83 GLY A N 1
ATOM 656 C CA . GLY A 1 83 ? -4.449 1.749 -3.666 1 90.75 83 GLY A CA 1
ATOM 657 C C . GLY A 1 83 ? -3.508 2.859 -3.238 1 90.75 83 GLY A C 1
ATOM 658 O O . GLY A 1 83 ? -2.445 3.043 -3.834 1 90.75 83 GLY A O 1
ATOM 659 N N . VAL A 1 84 ? -3.867 3.545 -2.213 1 93.94 84 VAL A N 1
ATOM 660 C CA . VAL A 1 84 ? -3.045 4.66 -1.757 1 93.94 84 VAL A CA 1
ATOM 661 C C . VAL A 1 84 ? -2.15 4.207 -0.606 1 93.94 84 VAL A C 1
ATOM 663 O O . VAL A 1 84 ? -2.623 3.58 0.345 1 93.94 84 VAL A O 1
ATOM 666 N N . ARG A 1 85 ? -0.881 4.574 -0.74 1 94.75 85 ARG A N 1
ATOM 667 C CA . ARG A 1 85 ? 0.071 4.281 0.326 1 94.75 85 ARG A CA 1
ATOM 668 C C . ARG A 1 85 ? 0.101 5.402 1.359 1 94.75 85 ARG A C 1
ATOM 670 O O . ARG A 1 85 ? 1.082 6.145 1.451 1 94.75 85 ARG A O 1
ATOM 677 N N . LEU A 1 86 ? -0.885 5.352 2.227 1 97.88 86 LEU A N 1
ATOM 678 C CA . LEU A 1 86 ? -1.07 6.453 3.164 1 97.88 86 LEU A CA 1
ATOM 679 C C . LEU A 1 86 ? 0.176 6.656 4.02 1 97.88 86 LEU A C 1
ATOM 681 O O . LEU A 1 86 ? 0.589 7.793 4.266 1 97.88 86 LEU A O 1
ATOM 685 N N . SER A 1 87 ? 0.716 5.535 4.449 1 98.19 87 SER A N 1
ATOM 686 C CA . SER A 1 87 ? 1.839 5.625 5.375 1 98.19 87 SER A CA 1
ATOM 687 C C . SER A 1 87 ? 2.996 6.414 4.77 1 98.19 87 SER A C 1
ATOM 689 O O . SER A 1 87 ? 3.705 7.129 5.477 1 98.19 87 SER A O 1
ATOM 691 N N . HIS A 1 88 ? 3.16 6.258 3.557 1 98.31 88 HIS A N 1
ATOM 692 C CA . HIS A 1 88 ? 4.234 6.98 2.885 1 98.31 88 HIS A CA 1
ATOM 693 C C . HIS A 1 88 ? 4.004 8.484 2.941 1 98.31 88 HIS A C 1
ATOM 695 O O . HIS A 1 88 ? 4.926 9.25 3.252 1 98.31 88 HIS A O 1
ATOM 701 N N . TYR A 1 89 ? 2.844 8.906 2.631 1 98.38 89 TYR A N 1
ATOM 702 C CA . TYR A 1 89 ? 2.572 10.336 2.578 1 98.38 89 TYR A CA 1
ATOM 703 C C . TYR A 1 89 ? 2.549 10.938 3.977 1 98.38 89 TYR A C 1
ATOM 705 O O . TYR A 1 89 ? 2.906 12.102 4.164 1 98.38 89 TYR A O 1
ATOM 713 N N . VAL A 1 90 ? 2.107 10.141 4.953 1 98.94 90 VAL A N 1
ATOM 714 C CA . VAL A 1 90 ? 2.191 10.539 6.352 1 98.94 90 VAL A CA 1
ATOM 715 C C . VAL A 1 90 ? 3.65 10.773 6.734 1 98.94 90 VAL A C 1
ATOM 717 O O . VAL A 1 90 ? 3.975 11.773 7.391 1 98.94 90 VAL A O 1
ATOM 720 N N . MET A 1 91 ? 4.508 9.82 6.332 1 98.88 91 MET A N 1
ATOM 721 C CA . MET A 1 91 ? 5.938 9.992 6.582 1 98.88 91 MET A CA 1
ATOM 722 C C . MET A 1 91 ? 6.449 11.289 5.965 1 98.88 91 MET A C 1
ATOM 724 O O . MET A 1 91 ? 7.184 12.039 6.605 1 98.88 91 MET A O 1
ATOM 728 N N . CYS A 1 92 ? 6.023 11.602 4.742 1 98.88 92 CYS A N 1
ATOM 729 C CA . CYS A 1 92 ? 6.441 12.82 4.055 1 98.88 92 CYS A CA 1
ATOM 730 C C . CYS A 1 92 ? 6.004 14.055 4.828 1 98.88 92 CYS A C 1
ATOM 732 O O . CYS A 1 92 ? 6.773 15 4.98 1 98.88 92 CYS A O 1
ATOM 734 N N . LEU A 1 93 ? 4.852 14.062 5.277 1 98.88 93 LEU A N 1
ATOM 735 C CA . LEU A 1 93 ? 4.336 15.203 6.027 1 98.88 93 LEU A CA 1
ATOM 736 C C . LEU A 1 93 ? 5.098 15.383 7.336 1 98.88 93 LEU A C 1
ATOM 738 O O . LEU A 1 93 ? 5.391 16.516 7.734 1 98.88 93 LEU A O 1
ATOM 742 N N . ARG A 1 94 ? 5.383 14.289 7.957 1 98.81 94 ARG A N 1
ATOM 743 C CA . ARG A 1 94 ? 6.152 14.383 9.195 1 98.81 94 ARG A CA 1
ATOM 744 C C . ARG A 1 94 ? 7.523 14.992 8.945 1 98.81 94 ARG A C 1
ATOM 746 O O . ARG A 1 94 ? 8.039 15.742 9.773 1 98.81 94 ARG A O 1
ATOM 753 N N . GLN A 1 95 ? 8.047 14.625 7.898 1 98.69 95 GLN A N 1
ATOM 754 C CA . GLN A 1 95 ? 9.344 15.172 7.531 1 98.69 95 GLN A CA 1
ATOM 755 C C . GLN A 1 95 ? 9.266 16.688 7.336 1 98.69 95 GLN A C 1
ATOM 757 O O . GLN A 1 95 ? 10.266 17.391 7.492 1 98.69 95 GLN A O 1
ATOM 762 N N . GLU A 1 96 ? 8.117 17.172 6.996 1 98.5 96 GLU A N 1
ATOM 763 C CA . GLU A 1 96 ? 7.898 18.609 6.844 1 98.5 96 GLU A CA 1
ATOM 764 C C . GLU A 1 96 ? 7.594 19.266 8.188 1 98.5 96 GLU A C 1
ATOM 766 O O . GLU A 1 96 ? 7.355 20.469 8.258 1 98.5 96 GLU A O 1
ATOM 771 N N . GLY A 1 97 ? 7.453 18.484 9.203 1 98.06 97 GLY A N 1
ATOM 772 C CA . GLY A 1 97 ? 7.238 19.016 10.539 1 98.06 97 GLY A CA 1
ATOM 773 C C . GLY A 1 97 ? 5.793 18.906 10.992 1 98.06 97 GLY A C 1
ATOM 774 O O . GLY A 1 97 ? 5.398 19.562 11.961 1 98.06 97 GLY A O 1
ATOM 775 N N . VAL A 1 98 ? 5.035 18.156 10.312 1 98.88 98 VAL A N 1
ATOM 776 C CA . VAL A 1 98 ? 3.631 17.984 10.68 1 98.88 98 VAL A CA 1
ATOM 777 C C . VAL A 1 98 ? 3.502 16.859 11.703 1 98.88 98 VAL A C 1
ATOM 779 O O . VAL A 1 98 ? 3.947 15.734 11.461 1 98.88 98 VAL A O 1
ATOM 782 N N . ASP A 1 99 ? 2.854 17.172 12.828 1 98.88 99 ASP A N 1
ATOM 783 C CA . ASP A 1 99 ? 2.586 16.141 13.828 1 98.88 99 ASP A CA 1
ATOM 784 C C . ASP A 1 99 ? 1.333 15.344 13.469 1 98.88 99 ASP A C 1
ATOM 786 O O . ASP A 1 99 ? 0.242 15.906 13.359 1 98.88 99 ASP A O 1
ATOM 790 N N . ILE A 1 100 ? 1.499 14.094 13.312 1 98.94 100 ILE A N 1
ATOM 791 C CA . ILE A 1 100 ? 0.42 13.156 13 1 98.94 100 ILE A CA 1
ATOM 792 C C . ILE A 1 100 ? 0.458 11.984 13.977 1 98.94 100 ILE A C 1
ATOM 794 O O . ILE A 1 100 ? 1.506 11.359 14.164 1 98.94 100 ILE A O 1
ATOM 798 N N . GLU A 1 101 ? -0.651 11.742 14.586 1 98.88 101 GLU A N 1
ATOM 799 C CA . GLU A 1 101 ? -0.782 10.578 15.453 1 98.88 101 GLU A CA 1
ATOM 800 C C . GLU A 1 101 ? -1.092 9.32 14.648 1 98.88 101 GLU A C 1
ATOM 802 O O . GLU A 1 101 ? -1.898 9.352 13.719 1 98.88 101 GLU A O 1
ATOM 807 N N . THR A 1 102 ? -0.453 8.234 14.969 1 98.81 102 THR A N 1
ATOM 808 C CA . THR A 1 102 ? -0.807 6.91 14.461 1 98.81 102 THR A CA 1
ATOM 809 C C . THR A 1 102 ? -1.371 6.039 15.578 1 98.81 102 THR A C 1
ATOM 811 O O . THR A 1 102 ? -0.699 5.793 16.578 1 98.81 102 THR A O 1
ATOM 814 N N . ARG A 1 103 ? -2.613 5.652 15.422 1 98.5 103 ARG A N 1
ATOM 815 C CA . ARG A 1 103 ? -3.168 4.609 16.281 1 98.5 103 ARG A CA 1
ATOM 816 C C . ARG A 1 103 ? -3.303 3.293 15.523 1 98.5 103 ARG A C 1
ATOM 818 O O . ARG A 1 103 ? -3.938 3.24 14.469 1 98.5 103 ARG A O 1
ATOM 825 N N . ARG A 1 104 ? -2.732 2.27 16.062 1 98.31 104 ARG A N 1
ATOM 826 C CA . ARG A 1 104 ? -2.846 0.96 15.422 1 98.31 104 ARG A CA 1
ATOM 827 C C . ARG A 1 104 ? -4.16 0.283 15.797 1 98.31 104 ARG A C 1
ATOM 829 O O . ARG A 1 104 ? -4.504 0.188 16.969 1 98.31 104 ARG A O 1
ATOM 836 N N . GLU A 1 105 ? -4.848 -0.129 14.836 1 97.5 105 GLU A N 1
ATOM 837 C CA . GLU A 1 105 ? -6.133 -0.802 15.016 1 97.5 105 GLU A CA 1
ATOM 838 C C . GLU A 1 105 ? -6.109 -2.203 14.406 1 97.5 105 GLU A C 1
ATOM 840 O O . GLU A 1 105 ? -5.461 -2.43 13.383 1 97.5 105 GLU A O 1
ATOM 845 N N . PRO A 1 106 ? -6.844 -3.09 15.18 1 96.56 106 PRO A N 1
ATOM 846 C CA . PRO A 1 106 ? -6.875 -4.445 14.617 1 96.56 106 PRO A CA 1
ATOM 847 C C . PRO A 1 106 ? -7.723 -4.539 13.352 1 96.56 106 PRO A C 1
ATOM 849 O O . PRO A 1 106 ? -8.695 -3.791 13.195 1 96.56 106 PRO A O 1
ATOM 852 N N . HIS A 1 107 ? -7.367 -5.305 12.336 1 94.12 107 HIS A N 1
ATOM 853 C CA . HIS A 1 107 ? -8.234 -5.707 11.234 1 94.12 107 HIS A CA 1
ATOM 854 C C . HIS A 1 107 ? -8.352 -7.227 11.148 1 94.12 107 HIS A C 1
ATOM 856 O O . HIS A 1 107 ? -7.43 -7.945 11.539 1 94.12 107 HIS A O 1
ATOM 862 N N . GLY A 1 108 ? -9.461 -7.645 10.766 1 91.56 108 GLY A N 1
ATOM 863 C CA . GLY A 1 108 ? -9.75 -9.07 10.68 1 91.56 108 GLY A CA 1
ATOM 864 C C . GLY A 1 108 ? -9.43 -9.664 9.328 1 91.56 108 GLY A C 1
ATOM 865 O O . GLY A 1 108 ? -8.57 -9.164 8.602 1 91.56 108 GLY A O 1
ATOM 866 N N . GLY A 1 109 ? -10.039 -10.836 9.086 1 88.19 109 GLY A N 1
ATOM 867 C CA . GLY A 1 109 ? -9.836 -11.531 7.828 1 88.19 109 GLY A CA 1
ATOM 868 C C . GLY A 1 109 ? -8.852 -12.688 7.945 1 88.19 109 GLY A C 1
ATOM 869 O O . GLY A 1 109 ? -8.477 -13.086 9.055 1 88.19 109 GLY A O 1
ATOM 870 N N . ALA A 1 110 ? -8.438 -13.195 6.797 1 88 110 ALA A N 1
ATOM 871 C CA . ALA A 1 110 ? -7.598 -14.383 6.727 1 88 110 ALA A CA 1
ATOM 872 C C . ALA A 1 110 ? -6.227 -14.117 7.344 1 88 110 ALA A C 1
ATOM 874 O O . ALA A 1 110 ? -5.57 -15.047 7.832 1 88 110 ALA A O 1
ATOM 875 N N . PHE A 1 111 ? -5.852 -12.898 7.324 1 92.88 111 PHE A N 1
ATOM 876 C CA . PHE A 1 111 ? -4.555 -12.508 7.867 1 92.88 111 PHE A CA 1
ATOM 877 C C . PHE A 1 111 ? -4.699 -11.344 8.836 1 92.88 111 PHE A C 1
ATOM 879 O O . PHE A 1 111 ? -4.383 -10.203 8.492 1 92.88 111 PHE A O 1
ATOM 886 N N . PRO A 1 112 ? -5.141 -11.711 10.07 1 94.12 112 PRO A N 1
ATOM 887 C CA . PRO A 1 112 ? -5.359 -10.625 11.031 1 94.12 112 PRO A CA 1
ATOM 888 C C . PRO A 1 112 ? -4.074 -9.875 11.375 1 94.12 112 PRO A C 1
ATOM 890 O O . PRO A 1 112 ? -2.98 -10.438 11.258 1 94.12 112 PRO A O 1
ATOM 893 N N . GLY A 1 113 ? -4.234 -8.641 11.695 1 94.88 113 GLY A N 1
ATOM 894 C CA . GLY A 1 113 ? -3.137 -7.754 12.047 1 94.88 113 GLY A CA 1
ATOM 895 C C . GLY A 1 113 ? -3.598 -6.379 12.484 1 94.88 113 GLY A C 1
ATOM 896 O O . GLY A 1 113 ? -4.621 -6.25 13.164 1 94.88 113 GLY A O 1
ATOM 897 N N . ARG A 1 114 ? -2.756 -5.449 12.219 1 97.06 114 ARG A N 1
ATOM 898 C CA . ARG A 1 114 ? -3.086 -4.074 12.586 1 97.06 114 ARG A CA 1
ATOM 899 C C . ARG A 1 114 ? -2.785 -3.115 11.438 1 97.06 114 ARG A C 1
ATOM 901 O O . ARG A 1 114 ? -1.888 -3.367 10.633 1 97.06 114 ARG A O 1
ATOM 908 N N . HIS A 1 115 ? -3.551 -2.143 11.305 1 96.38 115 HIS A N 1
ATOM 909 C CA . HIS A 1 115 ? -3.289 -1.035 10.398 1 96.38 115 HIS A CA 1
ATOM 910 C C . HIS A 1 115 ? -3.301 0.3 11.133 1 96.38 115 HIS A C 1
ATOM 912 O O . HIS A 1 115 ? -3.781 0.383 12.266 1 96.38 115 HIS A O 1
ATOM 918 N N . GLY A 1 116 ? -2.773 1.289 10.469 1 98.06 116 GLY A N 1
ATOM 919 C CA . GLY A 1 116 ? -2.715 2.598 11.102 1 98.06 116 GLY A CA 1
ATOM 920 C C . GLY A 1 116 ? -3.926 3.461 10.805 1 98.06 116 GLY A C 1
ATOM 921 O O . GLY A 1 116 ? -4.375 3.535 9.656 1 98.06 116 GLY A O 1
ATOM 922 N N . ARG A 1 117 ? -4.461 4.027 11.867 1 98.75 117 ARG A N 1
ATOM 923 C CA . ARG A 1 117 ? -5.316 5.203 11.742 1 98.75 117 ARG A CA 1
ATOM 924 C C . ARG A 1 117 ? -4.531 6.484 12 1 98.75 117 ARG A C 1
ATOM 926 O O . ARG A 1 117 ? -3.881 6.621 13.039 1 98.75 117 ARG A O 1
ATOM 933 N N . TYR A 1 118 ? -4.582 7.445 11.047 1 98.88 118 TYR A N 1
ATOM 934 C CA . TYR A 1 118 ? -3.779 8.664 11.125 1 98.88 118 TYR A CA 1
ATOM 935 C C . TYR A 1 118 ? -4.648 9.875 11.445 1 98.88 118 TYR A C 1
ATOM 937 O O . TYR A 1 118 ? -5.688 10.078 10.812 1 98.88 118 TYR A O 1
ATOM 945 N N . ARG A 1 119 ? -4.18 10.68 12.383 1 98.88 119 ARG A N 1
ATOM 946 C CA . ARG A 1 119 ? -4.875 11.891 12.797 1 98.88 119 ARG A CA 1
ATOM 947 C C . ARG A 1 119 ? -3.914 13.07 12.883 1 98.88 119 ARG A C 1
ATOM 949 O O . ARG A 1 119 ? -2.811 12.938 13.414 1 98.88 119 ARG A O 1
ATOM 956 N N . LEU A 1 120 ? -4.375 14.148 12.359 1 98.88 120 LEU A N 1
ATOM 957 C CA . LEU A 1 120 ? -3.584 15.375 12.477 1 98.88 120 LEU A CA 1
ATOM 958 C C . LEU A 1 120 ? -3.525 15.844 13.922 1 98.88 120 LEU A C 1
ATOM 960 O O . LEU A 1 120 ? -4.559 15.953 14.586 1 98.88 120 LEU A O 1
ATOM 964 N N . VAL A 1 121 ? -2.355 16.109 14.406 1 98.81 121 VAL A N 1
ATOM 965 C CA . VAL A 1 121 ? -2.17 16.625 15.758 1 98.81 121 VAL A CA 1
ATOM 966 C C . VAL A 1 121 ? -1.802 18.109 15.703 1 98.81 121 VAL A C 1
ATOM 968 O O . VAL A 1 121 ? -2.281 18.906 16.516 1 98.81 121 VAL A O 1
ATOM 971 N N . SER A 1 122 ? -1.007 18.438 14.734 1 98.81 122 SER A N 1
ATOM 972 C CA . SER A 1 122 ? -0.647 19.828 14.555 1 98.81 122 SER A CA 1
ATOM 973 C C . SER A 1 122 ? -1.877 20.688 14.266 1 98.81 122 SER A C 1
ATOM 975 O O . SER A 1 122 ? -2.865 20.188 13.719 1 98.81 122 SER A O 1
ATOM 977 N N . GLU A 1 123 ? -1.796 21.969 14.672 1 98.56 123 GLU A N 1
ATOM 978 C CA . GLU A 1 123 ? -2.711 22.938 14.086 1 98.56 123 GLU A CA 1
ATOM 979 C C . GLU A 1 123 ? -2.277 23.312 12.672 1 98.56 123 GLU A C 1
ATOM 981 O O . GLU A 1 123 ? -1.086 23.5 12.406 1 98.56 123 GLU A O 1
ATOM 986 N N . ALA A 1 124 ? -3.32 23.391 11.797 1 98.69 124 ALA A N 1
ATOM 987 C CA . ALA A 1 124 ? -2.963 23.688 10.414 1 98.69 124 ALA A CA 1
ATOM 988 C C . ALA A 1 124 ? -4.02 24.562 9.75 1 98.69 124 ALA A C 1
ATOM 990 O O . ALA A 1 124 ? -5.219 24.359 9.945 1 98.69 124 ALA A O 1
ATOM 991 N N . ARG A 1 125 ? -3.605 25.562 9.008 1 97.69 125 ARG A N 1
ATOM 992 C CA . ARG A 1 125 ? -4.5 26.375 8.188 1 97.69 125 ARG A CA 1
ATOM 993 C C . ARG A 1 125 ? -3.885 26.656 6.82 1 97.69 125 ARG A C 1
ATOM 995 O O . ARG A 1 125 ? -2.672 26.828 6.707 1 97.69 125 ARG A O 1
ATOM 1002 N N . ARG A 1 126 ? -4.738 26.672 5.789 1 97.25 126 ARG A N 1
ATOM 1003 C CA . ARG A 1 126 ? -4.27 26.969 4.438 1 97.25 126 ARG A CA 1
ATOM 1004 C C . ARG A 1 126 ? -3.73 28.391 4.344 1 97.25 126 ARG A C 1
ATOM 1006 O O . ARG A 1 126 ? -4.32 29.328 4.895 1 97.25 126 ARG A O 1
ATOM 1013 N N . ALA A 1 127 ? -2.598 28.531 3.695 1 96.38 127 ALA A N 1
ATOM 1014 C CA . ALA A 1 127 ? -1.993 29.844 3.51 1 96.38 127 ALA A CA 1
ATOM 1015 C C . ALA A 1 127 ? -2.209 30.359 2.086 1 96.38 127 ALA A C 1
ATOM 1017 O O . ALA A 1 127 ? -2.043 31.547 1.813 1 96.38 127 ALA A O 1
ATOM 1018 N N . ASP A 1 128 ? -2.475 29.547 1.209 1 88.88 128 ASP A N 1
ATOM 1019 C CA . ASP A 1 128 ? -2.592 29.922 -0.198 1 88.88 128 ASP A CA 1
ATOM 1020 C C . ASP A 1 128 ? -4.043 30.219 -0.568 1 88.88 128 ASP A C 1
ATOM 1022 O O . ASP A 1 128 ? -4.371 30.359 -1.747 1 88.88 128 ASP A O 1
ATOM 1026 N N . GLN A 1 129 ? -5.02 30.234 0.334 1 78.19 129 GLN A N 1
ATOM 1027 C CA . GLN A 1 129 ? -6.395 30.625 0.044 1 78.19 129 GLN A CA 1
ATOM 1028 C C . GLN A 1 129 ? -6.637 32.094 0.378 1 78.19 129 GLN A C 1
ATOM 1030 O O . GLN A 1 129 ? -5.973 32.656 1.25 1 78.19 129 GLN A O 1
ATOM 1035 N N . MET B 1 1 ? 63.094 13.992 74 1 30.91 1 MET B N 1
ATOM 1036 C CA . MET B 1 1 ? 61.906 14.438 73.25 1 30.91 1 MET B CA 1
ATOM 1037 C C . MET B 1 1 ? 61.844 13.797 71.875 1 30.91 1 MET B C 1
ATOM 1039 O O . MET B 1 1 ? 62.5 14.242 70.938 1 30.91 1 MET B O 1
ATOM 1043 N N . SER B 1 2 ? 61.625 12.461 71.875 1 37.25 2 SER B N 1
ATOM 1044 C CA . SER B 1 2 ? 61.75 11.414 70.875 1 37.25 2 SER B CA 1
ATOM 1045 C C . SER B 1 2 ? 60.688 11.562 69.812 1 37.25 2 SER B C 1
ATOM 1047 O O . SER B 1 2 ? 59.5 11.438 70.062 1 37.25 2 SER B O 1
ATOM 1049 N N . GLU B 1 3 ? 60.875 12.469 68.875 1 30.03 3 GLU B N 1
ATOM 1050 C CA . GLU B 1 3 ? 59.969 12.836 67.812 1 30.03 3 GLU B CA 1
ATOM 1051 C C . GLU B 1 3 ? 59.562 11.617 66.938 1 30.03 3 GLU B C 1
ATOM 1053 O O . GLU B 1 3 ? 60.438 10.812 66.562 1 30.03 3 GLU B O 1
ATOM 1058 N N . LYS B 1 4 ? 58.281 11.273 67 1 33.12 4 LYS B N 1
ATOM 1059 C CA . LYS B 1 4 ? 57.344 10.312 66.5 1 33.12 4 LYS B CA 1
ATOM 1060 C C . LYS B 1 4 ? 57.375 10.32 64.938 1 33.12 4 LYS B C 1
ATOM 1062 O O . LYS B 1 4 ? 57.062 11.336 64.312 1 33.12 4 LYS B O 1
ATOM 1067 N N . MET B 1 5 ? 58.312 9.609 64.375 1 29.73 5 MET B N 1
ATOM 1068 C CA . MET B 1 5 ? 58.438 9.492 62.938 1 29.73 5 MET B CA 1
ATOM 1069 C C . MET B 1 5 ? 57.156 8.961 62.312 1 29.73 5 MET B C 1
ATOM 1071 O O . MET B 1 5 ? 56.719 7.859 62.656 1 29.73 5 MET B O 1
ATOM 1075 N N . GLN B 1 6 ? 56.188 9.797 62.125 1 29.69 6 GLN B N 1
ATOM 1076 C CA . GLN B 1 6 ? 54.875 9.508 61.594 1 29.69 6 GLN B CA 1
ATOM 1077 C C . GLN B 1 6 ? 54.969 8.836 60.219 1 29.69 6 GLN B C 1
ATOM 1079 O O . GLN B 1 6 ? 55.531 9.406 59.281 1 29.69 6 GLN B O 1
ATOM 1084 N N . GLU B 1 7 ? 55.219 7.539 60.188 1 28.64 7 GLU B N 1
ATOM 1085 C CA . GLU B 1 7 ? 55.312 6.715 58.969 1 28.64 7 GLU B CA 1
ATOM 1086 C C . GLU B 1 7 ? 54.062 6.863 58.094 1 28.64 7 GLU B C 1
ATOM 1088 O O . GLU B 1 7 ? 52.938 6.723 58.562 1 28.64 7 GLU B O 1
ATOM 1093 N N . ASN B 1 8 ? 54.156 7.785 57.125 1 31.12 8 ASN B N 1
ATOM 1094 C CA . ASN B 1 8 ? 53.188 8.031 56.062 1 31.12 8 ASN B CA 1
ATOM 1095 C C . ASN B 1 8 ? 52.812 6.742 55.312 1 31.12 8 ASN B C 1
ATOM 1097 O O . ASN B 1 8 ? 53.656 6.148 54.625 1 31.12 8 ASN B O 1
ATOM 1101 N N . GLY B 1 9 ? 52.406 5.711 56.031 1 30.77 9 GLY B N 1
ATOM 1102 C CA . GLY B 1 9 ? 52.094 4.477 55.344 1 30.77 9 GLY B CA 1
ATOM 1103 C C . GLY B 1 9 ? 51.156 4.676 54.156 1 30.77 9 GLY B C 1
ATOM 1104 O O . GLY B 1 9 ? 50.344 5.605 54.156 1 30.77 9 GLY B O 1
ATOM 1105 N N . PRO B 1 10 ? 51.719 4.383 52.906 1 29.8 10 PRO B N 1
ATOM 1106 C CA . PRO B 1 10 ? 50.969 4.598 51.656 1 29.8 10 PRO B CA 1
ATOM 1107 C C . PRO B 1 10 ? 49.531 4.031 51.719 1 29.8 10 PRO B C 1
ATOM 1109 O O . PRO B 1 10 ? 49.281 3.1 52.5 1 29.8 10 PRO B O 1
ATOM 1112 N N . ASP B 1 11 ? 48.5 4.891 51.75 1 28.88 11 ASP B N 1
ATOM 1113 C CA . ASP B 1 11 ? 47.062 4.668 51.688 1 28.88 11 ASP B CA 1
ATOM 1114 C C . ASP B 1 11 ? 46.719 3.682 50.562 1 28.88 11 ASP B C 1
ATOM 1116 O O . ASP B 1 11 ? 46.938 3.967 49.375 1 28.88 11 ASP B O 1
ATOM 1120 N N . LEU B 1 12 ? 47.094 2.43 50.688 1 25.41 12 LEU B N 1
ATOM 1121 C CA . LEU B 1 12 ? 46.656 1.451 49.688 1 25.41 12 LEU B CA 1
ATOM 1122 C C . LEU B 1 12 ? 45.156 1.568 49.438 1 25.41 12 LEU B C 1
ATOM 1124 O O . LEU B 1 12 ? 44.375 1.31 50.312 1 25.41 12 LEU B O 1
ATOM 1128 N N . ARG B 1 13 ? 44.812 2.498 48.562 1 27.28 13 ARG B N 1
ATOM 1129 C CA . ARG B 1 13 ? 43.469 2.607 48.062 1 27.28 13 ARG B CA 1
ATOM 1130 C C . ARG B 1 13 ? 42.906 1.244 47.656 1 27.28 13 ARG B C 1
ATOM 1132 O O . ARG B 1 13 ? 43.5 0.567 46.812 1 27.28 13 ARG B O 1
ATOM 1139 N N . GLN B 1 14 ? 42.281 0.476 48.625 1 23.33 14 GLN B N 1
ATOM 1140 C CA . GLN B 1 14 ? 41.562 -0.764 48.344 1 23.33 14 GLN B CA 1
ATOM 1141 C C . GLN B 1 14 ? 40.688 -0.649 47.094 1 23.33 14 GLN B C 1
ATOM 1143 O O . GLN B 1 14 ? 39.875 0.271 46.969 1 23.33 14 GLN B O 1
ATOM 1148 N N . GLN B 1 15 ? 41.188 -1.032 45.938 1 24.78 15 GLN B N 1
ATOM 1149 C CA . GLN B 1 15 ? 40.406 -1.194 44.719 1 24.78 15 GLN B CA 1
ATOM 1150 C C . GLN B 1 15 ? 39.125 -1.939 44.969 1 24.78 15 GLN B C 1
ATOM 1152 O O . GLN B 1 15 ? 39.125 -3.043 45.531 1 24.78 15 GLN B O 1
ATOM 1157 N N . VAL B 1 16 ? 38.094 -1.189 45.5 1 28.03 16 VAL B N 1
ATOM 1158 C CA . VAL B 1 16 ? 36.812 -1.826 45.656 1 28.03 16 VAL B CA 1
ATOM 1159 C C . VAL B 1 16 ? 36.469 -2.615 44.406 1 28.03 16 VAL B C 1
ATOM 1161 O O . VAL B 1 16 ? 36.594 -2.107 43.281 1 28.03 16 VAL B O 1
ATOM 1164 N N . PRO B 1 17 ? 36.656 -3.914 44.438 1 29.06 17 PRO B N 1
ATOM 1165 C CA . PRO B 1 17 ? 36.312 -4.703 43.25 1 29.06 17 PRO B CA 1
ATOM 1166 C C . PRO B 1 17 ? 34.969 -4.328 42.688 1 29.06 17 PRO B C 1
ATOM 1168 O O . PRO B 1 17 ? 34.094 -3.85 43.406 1 29.06 17 PRO B O 1
ATOM 1171 N N . GLY B 1 18 ? 34.969 -3.809 41.438 1 25.11 18 GLY B N 1
ATOM 1172 C CA . GLY B 1 18 ? 33.781 -3.434 40.656 1 25.11 18 GLY B CA 1
ATOM 1173 C C . GLY B 1 18 ? 32.656 -4.449 40.781 1 25.11 18 GLY B C 1
ATOM 1174 O O . GLY B 1 18 ? 32.906 -5.625 41.031 1 25.11 18 GLY B O 1
ATOM 1175 N N . ARG B 1 19 ? 31.453 -4.004 41.281 1 30.3 19 ARG B N 1
ATOM 1176 C CA . ARG B 1 19 ? 30.203 -4.746 41.406 1 30.3 19 ARG B CA 1
ATOM 1177 C C . ARG B 1 19 ? 29.953 -5.586 40.156 1 30.3 19 ARG B C 1
ATOM 1179 O O . ARG B 1 19 ? 30.016 -5.074 39.031 1 30.3 19 ARG B O 1
ATOM 1186 N N . GLY B 1 20 ? 30.438 -6.777 40.094 1 24.7 20 GLY B N 1
ATOM 1187 C CA . GLY B 1 20 ? 30.062 -7.727 39.062 1 24.7 20 GLY B CA 1
ATOM 1188 C C . GLY B 1 20 ? 28.578 -7.688 38.719 1 24.7 20 GLY B C 1
ATOM 1189 O O . GLY B 1 20 ? 27.734 -7.754 39.625 1 24.7 20 GLY B O 1
ATOM 1190 N N . ARG B 1 21 ? 28.141 -6.914 37.719 1 25.27 21 ARG B N 1
ATOM 1191 C CA . ARG B 1 21 ? 26.781 -6.965 37.188 1 25.27 21 ARG B CA 1
ATOM 1192 C C . ARG B 1 21 ? 26.328 -8.406 36.969 1 25.27 21 ARG B C 1
ATOM 1194 O O . ARG B 1 21 ? 26.891 -9.125 36.156 1 25.27 21 ARG B O 1
ATOM 1201 N N . GLN B 1 22 ? 26.078 -9.086 38 1 25.25 22 GLN B N 1
ATOM 1202 C CA . GLN B 1 22 ? 25.5 -10.398 37.781 1 25.25 22 GLN B CA 1
ATOM 1203 C C . GLN B 1 22 ? 24.312 -10.312 36.812 1 25.25 22 GLN B C 1
ATOM 1205 O O . GLN B 1 22 ? 23.312 -9.656 37.094 1 25.25 22 GLN B O 1
ATOM 1210 N N . SER B 1 23 ? 24.484 -10.211 35.5 1 27.45 23 SER B N 1
ATOM 1211 C CA . SER B 1 23 ? 23.422 -10.336 34.5 1 27.45 23 SER B CA 1
ATOM 1212 C C . SER B 1 23 ? 22.625 -11.617 34.719 1 27.45 23 SER B C 1
ATOM 1214 O O . SER B 1 23 ? 23.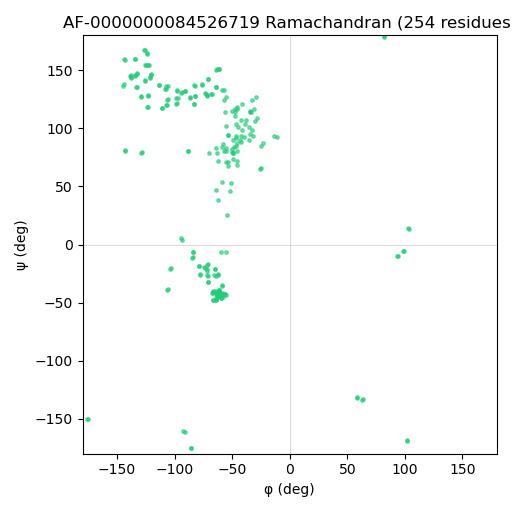094 -12.703 34.375 1 27.45 23 SER B O 1
ATOM 1216 N N . LYS B 1 24 ? 22.234 -11.93 35.906 1 25.48 24 LYS B N 1
ATOM 1217 C CA . LYS B 1 24 ? 21.594 -13.234 36.031 1 25.48 24 LYS B CA 1
ATOM 1218 C C . LYS B 1 24 ? 20.438 -13.367 35.062 1 25.48 24 LYS B C 1
ATOM 1220 O O . LYS B 1 24 ? 19.266 -13.25 35.438 1 25.48 24 LYS B O 1
ATOM 1225 N N . ARG B 1 25 ? 20.328 -12.695 33.938 1 28.69 25 ARG B N 1
ATOM 1226 C CA . ARG B 1 25 ? 19.016 -12.922 33.344 1 28.69 25 ARG B CA 1
ATOM 1227 C C . ARG B 1 25 ? 18.797 -14.406 33.062 1 28.69 25 ARG B C 1
ATOM 1229 O O . ARG B 1 25 ? 19.344 -14.945 32.094 1 28.69 25 ARG B O 1
ATOM 1236 N N . THR B 1 26 ? 18.953 -15.242 34 1 30.05 26 THR B N 1
ATOM 1237 C CA . THR B 1 26 ? 18.719 -16.656 33.75 1 30.05 26 THR B CA 1
ATOM 1238 C C . THR B 1 26 ? 17.312 -16.891 33.188 1 30.05 26 THR B C 1
ATOM 1240 O O . THR B 1 26 ? 16.828 -18.016 33.188 1 30.05 26 THR B O 1
ATOM 1243 N N . GLY B 1 27 ? 16.516 -15.812 33.156 1 30.67 27 GLY B N 1
ATOM 1244 C CA . GLY B 1 27 ? 15.18 -16.297 32.906 1 30.67 27 GLY B CA 1
ATOM 1245 C C . GLY B 1 27 ? 15.086 -17.109 31.625 1 30.67 27 GLY B C 1
ATOM 1246 O O . GLY B 1 27 ? 15.922 -16.984 30.734 1 30.67 27 GLY B O 1
ATOM 1247 N N . THR B 1 28 ? 14.594 -18.344 31.719 1 32.12 28 THR B N 1
ATOM 1248 C CA . THR B 1 28 ? 14.305 -19.203 30.578 1 32.12 28 THR B CA 1
ATOM 1249 C C . THR B 1 28 ? 13.734 -18.391 29.422 1 32.12 28 THR B C 1
ATOM 1251 O O . THR B 1 28 ? 12.828 -17.578 29.625 1 32.12 28 THR B O 1
ATOM 1254 N N . PRO B 1 29 ? 14.562 -18.203 28.391 1 31.44 29 PRO B N 1
ATOM 1255 C CA . PRO B 1 29 ? 14.047 -17.438 27.266 1 31.44 29 PRO B CA 1
ATOM 1256 C C . PRO B 1 29 ? 12.617 -17.828 26.875 1 31.44 29 PRO B C 1
ATOM 1258 O O . PRO B 1 29 ? 12.312 -19.016 26.766 1 31.44 29 PRO B O 1
ATOM 1261 N N . ASP B 1 30 ? 11.625 -17.203 27.438 1 34.12 30 ASP B N 1
ATOM 1262 C CA . ASP B 1 30 ? 10.273 -17.422 26.938 1 34.12 30 ASP B CA 1
ATOM 1263 C C . ASP B 1 30 ? 10.273 -17.609 25.422 1 34.12 30 ASP B C 1
ATOM 1265 O O . ASP B 1 30 ? 10.773 -16.766 24.688 1 34.12 30 ASP B O 1
ATOM 1269 N N . ILE B 1 31 ? 10.406 -18.875 25.016 1 32.72 31 ILE B N 1
ATOM 1270 C CA . ILE B 1 31 ? 10.211 -19.188 23.594 1 32.72 31 ILE B CA 1
ATOM 1271 C C . ILE B 1 31 ? 9.102 -18.297 23.031 1 32.72 31 ILE B C 1
ATOM 1273 O O . ILE B 1 31 ? 8.031 -18.188 23.625 1 32.72 31 ILE B O 1
ATOM 1277 N N . ALA B 1 32 ? 9.453 -17.25 22.328 1 34.22 32 ALA B N 1
ATOM 1278 C CA . ALA B 1 32 ? 8.484 -16.484 21.562 1 34.22 32 ALA B CA 1
ATOM 1279 C C . ALA B 1 32 ? 7.344 -17.359 21.062 1 34.22 32 ALA B C 1
ATOM 1281 O O . ALA B 1 32 ? 7.531 -18.562 20.844 1 34.22 32 ALA B O 1
ATOM 1282 N N . PRO B 1 33 ? 6.109 -17.109 21.5 1 34.75 33 PRO B N 1
ATOM 1283 C CA . PRO B 1 33 ? 5.055 -18 21 1 34.75 33 PRO B CA 1
ATOM 1284 C C . PRO B 1 33 ? 5.332 -18.484 19.578 1 34.75 33 PRO B C 1
ATOM 1286 O O . PRO B 1 33 ? 6.004 -17.797 18.797 1 34.75 33 PRO B O 1
ATOM 1289 N N . LYS B 1 34 ? 5.363 -19.734 19.312 1 37.88 34 LYS B N 1
ATOM 1290 C CA . LYS B 1 34 ? 5.43 -20.328 17.984 1 37.88 34 LYS B CA 1
ATOM 1291 C C . LYS B 1 34 ? 4.777 -19.422 16.953 1 37.88 34 LYS B C 1
ATOM 1293 O O . LYS B 1 34 ? 3.701 -18.859 17.188 1 37.88 34 LYS B O 1
ATOM 1298 N N . ARG B 1 35 ? 5.383 -18.781 16.078 1 39.72 35 ARG B N 1
ATOM 1299 C CA . ARG B 1 35 ? 4.891 -18.125 14.867 1 39.72 35 ARG B CA 1
ATOM 1300 C C . ARG B 1 35 ? 3.576 -18.75 14.406 1 39.72 35 ARG B C 1
ATOM 1302 O O . ARG B 1 35 ? 3.463 -19.969 14.305 1 39.72 35 ARG B O 1
ATOM 1309 N N . ARG B 1 36 ? 2.4 -18.391 14.812 1 41.91 36 ARG B N 1
ATOM 1310 C CA . ARG B 1 36 ? 1.161 -18.875 14.203 1 41.91 36 ARG B CA 1
ATOM 1311 C C . ARG B 1 36 ? 1.432 -19.547 12.859 1 41.91 36 ARG B C 1
ATOM 1313 O O . ARG B 1 36 ? 2.189 -19.016 12.039 1 41.91 36 ARG B O 1
ATOM 1320 N N . SER B 1 37 ? 1.61 -20.844 12.797 1 46.12 37 SER B N 1
ATOM 1321 C CA . SER B 1 37 ? 1.831 -21.688 11.625 1 46.12 37 SER B CA 1
ATOM 1322 C C . SER B 1 37 ? 1.231 -21.062 10.367 1 46.12 37 SER B C 1
ATOM 1324 O O . SER B 1 37 ? 0.011 -20.922 10.258 1 46.12 37 SER B O 1
ATOM 1326 N N . ARG B 1 38 ? 1.732 -19.906 9.906 1 61.44 38 ARG B N 1
ATOM 1327 C CA . ARG B 1 38 ? 1.323 -19.375 8.609 1 61.44 38 ARG B CA 1
ATOM 1328 C C . ARG B 1 38 ? 1.063 -20.516 7.621 1 61.44 38 ARG B C 1
ATOM 1330 O O . ARG B 1 38 ? 1.814 -21.484 7.578 1 61.44 38 ARG B O 1
ATOM 1337 N N . GLN B 1 39 ? -0.228 -20.656 7.184 1 80.56 39 GLN B N 1
ATOM 1338 C CA . GLN B 1 39 ? -0.6 -21.688 6.223 1 80.56 39 GLN B CA 1
ATOM 1339 C C . GLN B 1 39 ? 0.52 -21.938 5.215 1 80.56 39 GLN B C 1
ATOM 1341 O O . GLN B 1 39 ? 0.858 -21.047 4.43 1 80.56 39 GLN B O 1
ATOM 1346 N N . ARG B 1 40 ? 1.324 -22.922 5.492 1 92.5 40 ARG B N 1
ATOM 1347 C CA . ARG B 1 40 ? 2.381 -23.391 4.602 1 92.5 40 ARG B CA 1
ATOM 1348 C C . ARG B 1 40 ? 1.797 -24.125 3.398 1 92.5 40 ARG B C 1
ATOM 1350 O O . ARG B 1 40 ? 0.913 -24.969 3.547 1 92.5 40 ARG B O 1
ATOM 1357 N N . ARG B 1 41 ? 2.258 -23.656 2.201 1 96.75 41 ARG B N 1
ATOM 1358 C CA . ARG B 1 41 ? 1.832 -24.312 0.968 1 96.75 41 ARG B CA 1
ATOM 1359 C C . ARG B 1 41 ? 3.033 -24.734 0.134 1 96.75 41 ARG B C 1
ATOM 1361 O O . ARG B 1 41 ? 4.031 -24.016 0.053 1 96.75 41 ARG B O 1
ATOM 1368 N N . GLU B 1 42 ? 2.885 -25.875 -0.441 1 98.19 42 GLU B N 1
ATOM 1369 C CA . GLU B 1 42 ? 3.922 -26.391 -1.333 1 98.19 42 GLU B CA 1
ATOM 1370 C C . GLU B 1 42 ? 3.422 -26.469 -2.771 1 98.19 42 GLU B C 1
ATOM 1372 O O . GLU B 1 42 ? 2.303 -26.922 -3.023 1 98.19 42 GLU B O 1
ATOM 1377 N N . TRP B 1 43 ? 4.262 -26.062 -3.625 1 98.69 43 TRP B N 1
ATOM 1378 C CA . TRP B 1 43 ? 3.91 -26.016 -5.039 1 98.69 43 TRP B CA 1
ATOM 1379 C C . TRP B 1 43 ? 5 -26.641 -5.898 1 98.69 43 TRP B C 1
ATOM 1381 O O . TRP B 1 43 ? 6.184 -26.562 -5.562 1 98.69 43 TRP B O 1
ATOM 1391 N N . ILE B 1 44 ? 4.617 -27.219 -6.941 1 98.88 44 ILE B N 1
ATOM 1392 C CA . ILE B 1 44 ? 5.496 -27.531 -8.062 1 98.88 44 ILE B CA 1
ATOM 1393 C C . ILE B 1 44 ? 5.336 -26.469 -9.156 1 98.88 44 ILE B C 1
ATOM 1395 O O . ILE B 1 44 ? 4.227 -26.25 -9.648 1 98.88 44 ILE B O 1
ATOM 1399 N N . VAL B 1 45 ? 6.422 -25.797 -9.5 1 98.88 45 VAL B N 1
ATOM 1400 C CA . VAL B 1 45 ? 6.367 -24.688 -10.43 1 98.88 45 VAL B CA 1
ATOM 1401 C C . VAL B 1 45 ? 7.301 -24.953 -11.609 1 98.88 45 VAL B C 1
ATOM 1403 O O . VAL B 1 45 ? 8.453 -25.344 -11.422 1 98.88 45 VAL B O 1
ATOM 1406 N N . THR B 1 46 ? 6.859 -24.844 -12.805 1 98.81 46 THR B N 1
ATOM 1407 C CA . THR B 1 46 ? 7.672 -24.859 -14.016 1 98.81 46 THR B CA 1
ATOM 1408 C C . THR B 1 46 ? 7.754 -23.453 -14.617 1 98.81 46 THR B C 1
ATOM 1410 O O . THR B 1 46 ? 6.734 -22.875 -14.984 1 98.81 46 THR B O 1
ATOM 1413 N N . ASP B 1 47 ? 8.93 -22.953 -14.727 1 98.31 47 ASP B N 1
ATOM 1414 C CA . ASP B 1 47 ? 9.094 -21.578 -15.203 1 98.31 47 ASP B CA 1
ATOM 1415 C C . ASP B 1 47 ? 9.125 -21.547 -16.734 1 98.31 47 ASP B C 1
ATOM 1417 O O . ASP B 1 47 ? 8.891 -22.547 -17.391 1 98.31 47 ASP B O 1
ATOM 1421 N N . MET B 1 48 ? 9.367 -20.359 -17.281 1 97 48 MET B N 1
ATOM 1422 C CA . MET B 1 48 ? 9.242 -20.156 -18.719 1 97 48 MET B CA 1
ATOM 1423 C C . MET B 1 48 ? 10.367 -20.859 -19.469 1 97 48 MET B C 1
ATOM 1425 O O . MET B 1 48 ? 10.266 -21.078 -20.672 1 97 48 MET B O 1
ATOM 1429 N N . THR B 1 49 ? 11.477 -21.25 -18.797 1 97.25 49 THR B N 1
ATOM 1430 C CA . THR B 1 49 ? 12.57 -21.969 -19.438 1 97.25 49 THR B CA 1
ATOM 1431 C C . THR B 1 49 ? 12.289 -23.469 -19.469 1 97.25 49 THR B C 1
ATOM 1433 O O . THR B 1 49 ? 13 -24.219 -20.125 1 97.25 49 THR B O 1
ATOM 1436 N N . GLY B 1 50 ? 11.297 -23.859 -18.75 1 97.75 50 GLY B N 1
ATOM 1437 C CA . GLY B 1 50 ? 10.977 -25.266 -18.672 1 97.75 50 GLY B CA 1
ATOM 1438 C C . GLY B 1 50 ? 11.516 -25.938 -17.422 1 97.75 50 GLY B C 1
ATOM 1439 O O . GLY B 1 50 ? 11.266 -27.125 -17.188 1 97.75 50 GLY B O 1
ATOM 1440 N N . GLU B 1 51 ? 12.273 -25.172 -16.672 1 98 51 GLU B N 1
ATOM 1441 C CA . GLU B 1 51 ? 12.812 -25.734 -15.438 1 98 51 GLU B CA 1
ATOM 1442 C C . GLU B 1 51 ? 11.727 -25.875 -14.367 1 98 51 GLU B C 1
ATOM 1444 O O . GLU B 1 51 ? 10.961 -24.938 -14.148 1 98 51 GLU B O 1
ATOM 1449 N N . THR B 1 52 ? 11.664 -27.062 -13.773 1 98.69 52 THR B N 1
ATOM 1450 C CA . THR B 1 52 ? 10.672 -27.344 -12.742 1 98.69 52 THR B CA 1
ATOM 1451 C C . THR B 1 52 ? 11.328 -27.406 -11.367 1 98.69 52 THR B C 1
ATOM 1453 O O . THR B 1 52 ? 12.414 -27.969 -11.211 1 98.69 52 THR B O 1
ATOM 1456 N N . LYS B 1 53 ? 10.641 -26.75 -10.367 1 98.38 53 LYS B N 1
ATOM 1457 C CA . LYS B 1 53 ? 11.148 -26.797 -9 1 98.38 53 LYS B CA 1
ATOM 1458 C C . LYS B 1 53 ? 10 -26.875 -7.992 1 98.38 53 LYS B C 1
ATOM 1460 O O . LYS B 1 53 ? 8.859 -26.531 -8.32 1 98.38 53 LYS B O 1
ATOM 1465 N N . ASN B 1 54 ? 10.312 -27.344 -6.816 1 98.56 54 ASN B N 1
ATOM 1466 C CA . ASN B 1 54 ? 9.398 -27.281 -5.68 1 98.56 54 ASN B CA 1
ATOM 1467 C C . ASN B 1 54 ? 9.648 -26.031 -4.836 1 98.56 54 ASN B C 1
ATOM 1469 O O . ASN B 1 54 ? 10.797 -25.719 -4.516 1 98.56 54 ASN B O 1
ATOM 1473 N N . ILE B 1 55 ? 8.539 -25.328 -4.551 1 98.62 55 ILE B N 1
ATOM 1474 C CA . ILE B 1 55 ? 8.703 -24.172 -3.676 1 98.62 55 ILE B CA 1
ATOM 1475 C C . ILE B 1 55 ? 7.758 -24.281 -2.484 1 98.62 55 ILE B C 1
ATOM 1477 O O . ILE B 1 55 ? 6.723 -24.953 -2.568 1 98.62 55 ILE B O 1
ATOM 1481 N N . VAL B 1 56 ? 8.203 -23.609 -1.408 1 98.5 56 VAL B N 1
ATOM 1482 C CA 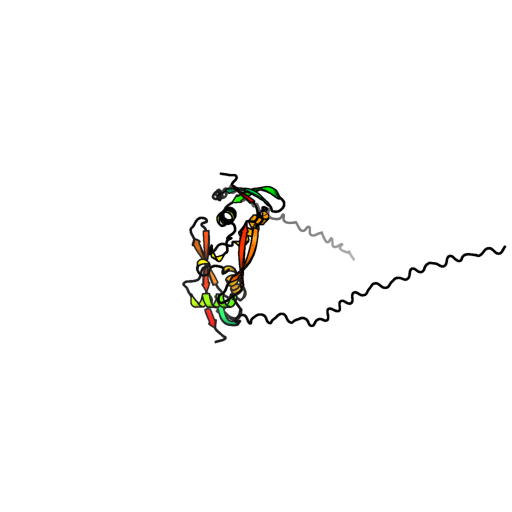. VAL B 1 56 ? 7.391 -23.516 -0.2 1 98.5 56 VAL B CA 1
ATOM 1483 C C . VAL B 1 56 ? 7.16 -22.047 0.159 1 98.5 56 VAL B C 1
ATOM 1485 O O . VAL B 1 56 ? 8.117 -21.297 0.32 1 98.5 56 VAL B O 1
ATOM 1488 N N . VAL B 1 57 ? 5.922 -21.703 0.144 1 98.12 57 VAL B N 1
ATOM 1489 C CA . VAL B 1 57 ? 5.562 -20.344 0.507 1 98.12 57 VAL B CA 1
ATOM 1490 C C . VAL B 1 57 ? 4.582 -20.359 1.676 1 98.12 57 VAL B C 1
ATOM 1492 O O . VAL B 1 57 ? 3.871 -21.344 1.885 1 98.12 57 VAL B O 1
ATOM 1495 N N . THR B 1 58 ? 4.582 -19.234 2.453 1 97.56 58 THR B N 1
ATOM 1496 C CA . THR B 1 58 ? 3.775 -19.156 3.666 1 97.56 58 THR B CA 1
ATOM 1497 C C . THR B 1 58 ? 3.023 -17.828 3.74 1 97.56 58 THR B C 1
ATOM 1499 O O . THR B 1 58 ? 3.338 -16.891 3.008 1 97.56 58 THR B O 1
ATOM 1502 N N . GLY B 1 59 ? 1.97 -17.859 4.555 1 96.19 59 GLY B N 1
ATOM 1503 C CA . GLY B 1 59 ? 1.27 -16.625 4.871 1 96.19 59 GLY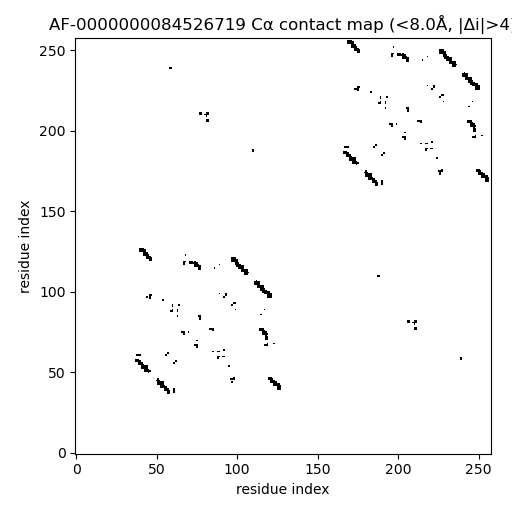 B CA 1
ATOM 1504 C C . GLY B 1 59 ? 0.736 -15.922 3.641 1 96.19 59 GLY B C 1
ATOM 1505 O O . GLY B 1 59 ? 0.084 -16.531 2.795 1 96.19 59 GLY B O 1
ATOM 1506 N N . ARG B 1 60 ? 0.986 -14.57 3.533 1 96.69 60 ARG B N 1
ATOM 1507 C CA . ARG B 1 60 ? 0.425 -13.758 2.455 1 96.69 60 ARG B CA 1
ATOM 1508 C C . ARG B 1 60 ? 1.084 -14.094 1.121 1 96.69 60 ARG B C 1
ATOM 1510 O O . ARG B 1 60 ? 0.48 -13.914 0.061 1 96.69 60 ARG B O 1
ATOM 1517 N N . VAL B 1 61 ? 2.338 -14.57 1.226 1 98.19 61 VAL B N 1
ATOM 1518 C CA . VAL B 1 61 ? 2.967 -15 -0.02 1 98.19 61 VAL B CA 1
ATOM 1519 C C . VAL B 1 61 ? 2.242 -16.234 -0.57 1 98.19 61 VAL B C 1
ATOM 1521 O O . VAL B 1 61 ? 2.006 -16.328 -1.776 1 98.19 61 VAL B O 1
ATOM 1524 N N . ALA B 1 62 ? 1.891 -17.109 0.314 1 97.94 62 ALA B N 1
ATOM 1525 C CA . ALA B 1 62 ? 1.104 -18.266 -0.09 1 97.94 62 ALA B CA 1
ATOM 1526 C C . ALA B 1 62 ? -0.26 -17.844 -0.628 1 97.94 62 ALA B C 1
ATOM 1528 O O . ALA B 1 62 ? -0.722 -18.375 -1.645 1 97.94 62 ALA B O 1
ATOM 1529 N N . TRP B 1 63 ? -0.895 -16.953 0.058 1 97.56 63 TRP B N 1
ATOM 1530 C CA . TRP B 1 63 ? -2.174 -16.406 -0.388 1 97.56 63 TRP B CA 1
ATOM 1531 C C . TRP B 1 63 ? -2.053 -15.812 -1.786 1 97.56 63 TRP B C 1
ATOM 1533 O O . TRP B 1 63 ? -2.906 -16.047 -2.645 1 97.56 63 TRP B O 1
ATOM 1543 N N . MET B 1 64 ? -0.918 -15.07 -1.999 1 98.25 64 MET B N 1
ATOM 1544 C CA . MET B 1 64 ? -0.704 -14.453 -3.305 1 98.25 64 MET B CA 1
ATOM 1545 C C . MET B 1 64 ? -0.575 -15.516 -4.395 1 98.25 64 MET B C 1
ATOM 1547 O O . MET B 1 64 ? -1.146 -15.367 -5.477 1 98.25 64 MET B O 1
ATOM 1551 N N . MET B 1 65 ? 0.16 -16.547 -4.125 1 98.69 65 MET B N 1
ATOM 1552 C CA . MET B 1 65 ? 0.315 -17.641 -5.07 1 98.69 65 MET B CA 1
ATOM 1553 C C . MET B 1 65 ? -1.036 -18.266 -5.414 1 98.69 65 MET B C 1
ATOM 1555 O O . MET B 1 65 ? -1.344 -18.484 -6.586 1 98.69 65 MET B O 1
ATOM 1559 N N . GLU B 1 66 ? -1.839 -18.484 -4.387 1 98 66 GLU B N 1
ATOM 1560 C CA . GLU B 1 66 ? -3.17 -19.047 -4.59 1 98 66 GLU B CA 1
ATOM 1561 C C . GLU B 1 66 ? -4.043 -18.109 -5.43 1 98 66 GLU B C 1
ATOM 1563 O O . GLU B 1 66 ? -4.766 -18.562 -6.32 1 98 66 GLU B O 1
ATOM 1568 N N . ARG B 1 67 ? -3.988 -16.844 -5.133 1 98.25 67 ARG B N 1
ATOM 1569 C CA . ARG B 1 67 ? -4.785 -15.875 -5.867 1 98.25 67 ARG B CA 1
ATOM 1570 C C . ARG B 1 67 ? -4.418 -15.867 -7.348 1 98.25 67 ARG B C 1
ATOM 1572 O O . ARG B 1 67 ? -5.297 -15.852 -8.211 1 98.25 67 ARG B O 1
ATOM 1579 N N . LEU B 1 68 ? -3.104 -15.922 -7.629 1 98.75 68 LEU B N 1
ATOM 1580 C CA . LEU B 1 68 ? -2.635 -15.906 -9.008 1 98.75 68 LEU B CA 1
ATOM 1581 C C . LEU B 1 68 ? -3.131 -17.141 -9.766 1 98.75 68 LEU B C 1
ATOM 1583 O O . LEU B 1 68 ? -3.576 -17.031 -10.906 1 98.75 68 LEU B O 1
ATOM 1587 N N . VAL B 1 69 ? -3.062 -18.25 -9.094 1 98.62 69 VAL B N 1
ATOM 1588 C CA . VAL B 1 69 ? -3.512 -19.484 -9.719 1 98.62 69 VAL B CA 1
ATOM 1589 C C . VAL B 1 69 ? -5.023 -19.438 -9.938 1 98.62 69 VAL B C 1
ATOM 1591 O O . VAL B 1 69 ? -5.516 -19.844 -10.992 1 98.62 69 VAL B O 1
ATOM 1594 N N . GLU B 1 70 ? -5.73 -18.938 -8.969 1 97.94 70 GLU B N 1
ATOM 1595 C CA . GLU B 1 70 ? -7.188 -18.891 -9.008 1 97.94 70 GLU B CA 1
ATOM 1596 C C . GLU B 1 70 ? -7.684 -17.953 -10.102 1 97.94 70 GLU B C 1
ATOM 1598 O O . GLU B 1 70 ? -8.594 -18.297 -10.859 1 97.94 70 GLU B O 1
ATOM 1603 N N . VAL B 1 71 ? -7.148 -16.781 -10.18 1 98.12 71 VAL B N 1
ATOM 1604 C CA . VAL B 1 71 ? -7.66 -15.766 -11.094 1 98.12 71 VAL B CA 1
ATOM 1605 C C . VAL B 1 71 ? -7.191 -16.062 -12.516 1 98.12 71 VAL B C 1
ATOM 1607 O O . VAL B 1 71 ? -7.801 -15.617 -13.492 1 98.12 71 VAL B O 1
ATOM 1610 N N . GLY B 1 72 ? -6.016 -16.781 -12.711 1 96.62 72 GLY B N 1
ATOM 1611 C CA . GLY B 1 72 ? -5.539 -17.172 -14.023 1 96.62 72 GLY B CA 1
ATOM 1612 C C . GLY B 1 72 ? -5.199 -16 -14.914 1 96.62 72 GLY B C 1
ATOM 1613 O O . GLY B 1 72 ? -4.562 -15.039 -14.477 1 96.62 72 GLY B O 1
ATOM 1614 N N . PRO B 1 73 ? -5.672 -16.031 -16.188 1 96.81 73 PRO B N 1
ATOM 1615 C CA . PRO B 1 73 ? -5.266 -15.039 -17.188 1 96.81 73 PRO B CA 1
ATOM 1616 C C . PRO B 1 73 ? -5.883 -13.664 -16.922 1 96.81 73 PRO B C 1
ATOM 1618 O O . PRO B 1 73 ? -5.43 -12.664 -17.484 1 96.81 73 PRO B O 1
ATOM 1621 N N . VAL B 1 74 ? -6.973 -13.68 -16.203 1 97.69 74 VAL B N 1
ATOM 1622 C CA . VAL B 1 74 ? -7.617 -12.406 -15.891 1 97.69 74 VAL B CA 1
ATOM 1623 C C . VAL B 1 74 ? -6.66 -11.523 -15.086 1 97.69 74 VAL B C 1
ATOM 1625 O O . VAL B 1 74 ? -6.594 -10.312 -15.305 1 97.69 74 VAL B O 1
ATOM 1628 N N . GLY B 1 75 ? -5.895 -12.039 -14.148 1 98.62 75 GLY B N 1
ATOM 1629 C CA . GLY B 1 75 ? -4.938 -11.336 -13.312 1 98.62 75 GLY B CA 1
ATOM 1630 C C . GLY B 1 75 ? -5.582 -10.648 -12.125 1 98.62 75 GLY B C 1
ATOM 1631 O O . GLY B 1 75 ? -6.797 -10.742 -11.93 1 98.62 75 GLY B O 1
ATOM 1632 N N . VAL B 1 76 ? -4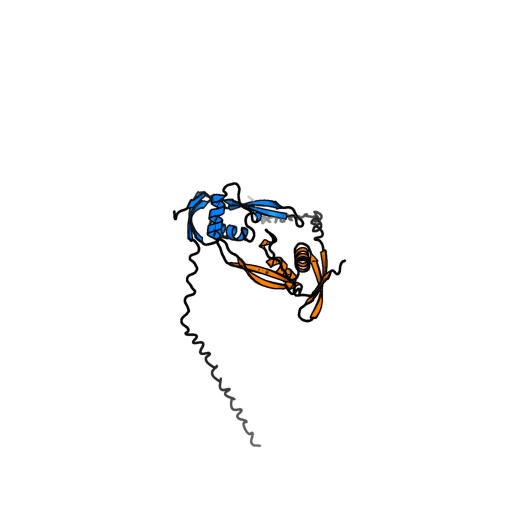.785 -10 -11.305 1 98.56 76 VAL B N 1
ATOM 1633 C CA . VAL B 1 76 ? -5.23 -9.344 -10.078 1 98.56 76 VAL B CA 1
ATOM 1634 C C . VAL B 1 76 ? -4.531 -7.996 -9.93 1 98.56 76 VAL B C 1
ATOM 1636 O O . VAL B 1 76 ? -3.373 -7.844 -10.32 1 98.56 76 VAL B O 1
ATOM 1639 N N . THR B 1 77 ? -5.238 -7.051 -9.383 1 97.69 77 THR B N 1
ATOM 1640 C CA . THR B 1 77 ? -4.688 -5.727 -9.133 1 97.69 77 THR B CA 1
ATOM 1641 C C . THR B 1 77 ? -4.855 -5.34 -7.664 1 97.69 77 THR B C 1
ATOM 1643 O O . THR B 1 77 ? -5.605 -5.984 -6.93 1 97.69 77 THR B O 1
ATOM 1646 N N . THR B 1 78 ? -4.168 -4.297 -7.305 1 95.06 78 THR B N 1
ATOM 1647 C CA . THR B 1 78 ? -4.238 -3.818 -5.93 1 95.06 78 THR B CA 1
ATOM 1648 C C . THR B 1 78 ? -5.641 -3.318 -5.602 1 95.06 78 THR B C 1
ATOM 1650 O O . THR B 1 78 ? -6.043 -3.305 -4.434 1 95.06 78 THR B O 1
ATOM 1653 N N . PHE B 1 79 ? -6.469 -2.967 -6.574 1 93.44 79 PHE B N 1
ATOM 1654 C CA . PHE B 1 79 ? -7.828 -2.479 -6.359 1 93.44 79 PHE B CA 1
ATOM 1655 C C . PHE B 1 79 ? -8.75 -3.613 -5.941 1 93.44 79 PHE B C 1
ATOM 1657 O O . PHE B 1 79 ? -9.805 -3.377 -5.344 1 93.44 79 PHE B O 1
ATOM 1664 N N . ASP B 1 80 ? -8.297 -4.754 -6.246 1 94.25 80 ASP B N 1
ATOM 1665 C CA . ASP B 1 80 ? -9.086 -5.934 -5.91 1 94.25 80 ASP B CA 1
ATOM 1666 C C . ASP B 1 80 ? -8.93 -6.293 -4.434 1 94.25 80 ASP B C 1
ATOM 1668 O O . ASP B 1 80 ? -9.758 -7.016 -3.873 1 94.25 80 ASP B O 1
ATOM 1672 N N . HIS B 1 81 ? -7.914 -5.801 -3.795 1 93.62 81 HIS B N 1
ATOM 1673 C CA . HIS B 1 81 ? -7.609 -6.188 -2.422 1 93.62 81 HIS B CA 1
ATOM 1674 C C . HIS B 1 81 ? -7.09 -5 -1.617 1 93.62 81 HIS B C 1
ATOM 1676 O O . HIS B 1 81 ? -5.887 -4.895 -1.37 1 93.62 8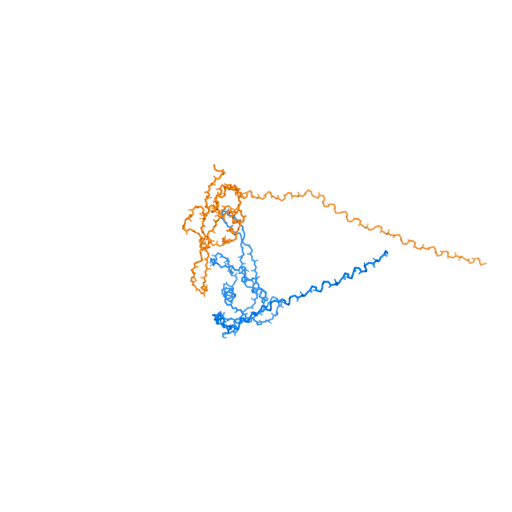1 HIS B O 1
ATOM 1682 N N . PRO B 1 82 ? -8.016 -4.164 -1.132 1 90.56 82 PRO B N 1
ATOM 1683 C CA . PRO B 1 82 ? -7.582 -2.967 -0.406 1 90.56 82 PRO B CA 1
ATOM 1684 C C . PRO B 1 82 ? -6.723 -3.295 0.811 1 90.56 82 PRO B C 1
ATOM 1686 O O . PRO B 1 82 ? -7.023 -4.234 1.552 1 90.56 82 PRO B O 1
ATOM 1689 N N . GLY B 1 83 ? -5.66 -2.578 0.888 1 90.62 83 GLY B N 1
ATOM 1690 C CA . GLY B 1 83 ? -4.805 -2.727 2.053 1 90.62 83 GLY B CA 1
ATOM 1691 C C . GLY B 1 83 ? -3.682 -3.725 1.844 1 90.62 83 GLY B C 1
ATOM 1692 O O . GLY B 1 83 ? -2.75 -3.799 2.65 1 90.62 83 GLY B O 1
ATOM 1693 N N . VAL B 1 84 ? -3.746 -4.441 0.777 1 94 84 VAL B N 1
ATOM 1694 C CA . VAL B 1 84 ? -2.734 -5.457 0.519 1 94 84 VAL B CA 1
ATOM 1695 C C . VAL B 1 84 ? -1.676 -4.906 -0.435 1 94 84 VAL B C 1
ATOM 1697 O O . VAL B 1 84 ? -2.008 -4.336 -1.475 1 94 84 VAL B O 1
ATOM 1700 N N . ARG B 1 85 ? -0.421 -5.137 -0.042 1 94.81 85 ARG B N 1
ATOM 1701 C CA . ARG B 1 85 ? 0.692 -4.73 -0.894 1 94.81 85 ARG B CA 1
ATOM 1702 C C . ARG B 1 85 ? 1.053 -5.836 -1.884 1 94.81 85 ARG B C 1
ATOM 1704 O O . ARG B 1 85 ? 2.104 -6.469 -1.76 1 94.81 85 ARG B O 1
ATOM 1711 N N . LEU B 1 86 ? 0.282 -5.879 -2.93 1 97.88 86 LEU B N 1
ATOM 1712 C CA . LEU B 1 86 ? 0.415 -6.988 -3.869 1 97.88 86 LEU B CA 1
ATOM 1713 C C . LEU B 1 86 ? 1.826 -7.047 -4.445 1 97.88 86 LEU B C 1
ATOM 1715 O O . LEU B 1 86 ? 2.396 -8.133 -4.59 1 97.88 86 LEU B O 1
ATOM 1719 N N . SER B 1 87 ? 2.316 -5.879 -4.762 1 98.25 87 SER B N 1
ATOM 1720 C CA . SER B 1 87 ? 3.609 -5.844 -5.438 1 98.25 87 SER B CA 1
ATOM 1721 C C . SER B 1 87 ? 4.691 -6.512 -4.594 1 98.25 87 SER B C 1
ATOM 1723 O O . SER B 1 87 ? 5.598 -7.148 -5.133 1 98.25 87 SER B O 1
ATOM 1725 N N . HIS B 1 88 ? 4.578 -6.355 -3.359 1 98.19 88 HIS B N 1
ATOM 1726 C CA . HIS B 1 88 ? 5.562 -6.961 -2.473 1 98.19 88 HIS B CA 1
ATOM 1727 C C . HIS B 1 88 ? 5.516 -8.484 -2.553 1 98.19 88 HIS B C 1
ATOM 1729 O O . HIS B 1 88 ? 6.555 -9.141 -2.664 1 98.19 88 HIS B O 1
ATOM 1735 N N . TYR B 1 89 ? 4.371 -9.008 -2.479 1 98.38 89 TYR B N 1
ATOM 1736 C CA . TYR B 1 89 ? 4.242 -10.461 -2.467 1 98.38 89 TYR B CA 1
ATOM 1737 C C . TYR B 1 89 ? 4.57 -11.047 -3.832 1 98.38 89 TYR B C 1
ATOM 1739 O O . TYR B 1 89 ? 5.086 -12.164 -3.928 1 98.38 89 TYR B O 1
ATOM 1747 N N . VAL B 1 90 ? 4.266 -10.305 -4.91 1 98.94 90 VAL B N 1
ATOM 1748 C CA . VAL B 1 90 ? 4.68 -10.68 -6.258 1 98.94 90 VAL B CA 1
ATOM 1749 C C . VAL B 1 90 ? 6.203 -10.758 -6.324 1 98.94 90 VAL B C 1
ATOM 1751 O O . VAL B 1 90 ? 6.758 -11.703 -6.887 1 98.94 90 VAL B O 1
ATOM 1754 N N . MET B 1 91 ? 6.855 -9.719 -5.75 1 98.88 91 MET B N 1
ATOM 1755 C CA . MET B 1 91 ? 8.312 -9.734 -5.695 1 98.88 91 MET B CA 1
ATOM 1756 C C . MET B 1 91 ? 8.82 -10.977 -4.973 1 98.88 91 MET B C 1
ATOM 1758 O O . MET B 1 91 ? 9.75 -11.641 -5.441 1 98.88 91 MET B O 1
ATOM 1762 N N . CYS B 1 92 ? 8.188 -11.344 -3.859 1 98.88 92 CYS B N 1
ATOM 1763 C CA . CYS B 1 92 ? 8.586 -12.516 -3.092 1 98.88 92 CYS B CA 1
ATOM 1764 C C . CYS B 1 92 ? 8.445 -13.789 -3.928 1 98.88 92 CYS B C 1
ATOM 1766 O O . CYS B 1 92 ? 9.328 -14.641 -3.908 1 98.88 92 CYS B O 1
ATOM 1768 N N . LEU B 1 93 ? 7.426 -13.922 -4.602 1 98.88 93 LEU B N 1
ATOM 1769 C CA . LEU B 1 93 ? 7.199 -15.102 -5.43 1 98.88 93 LEU B CA 1
ATOM 1770 C C . LEU B 1 93 ? 8.234 -15.188 -6.543 1 98.88 93 LEU B C 1
ATOM 1772 O O . LEU B 1 93 ? 8.719 -16.281 -6.859 1 98.88 93 LEU B O 1
ATOM 1776 N N . ARG B 1 94 ? 8.523 -14.055 -7.109 1 98.81 94 ARG B N 1
ATOM 1777 C CA . ARG B 1 94 ? 9.539 -14.055 -8.156 1 98.81 94 ARG B CA 1
ATOM 1778 C C . ARG B 1 94 ? 10.883 -14.523 -7.621 1 98.81 94 ARG B C 1
ATOM 1780 O O . ARG B 1 94 ? 11.641 -15.211 -8.32 1 98.81 94 ARG B O 1
ATOM 1787 N N . GLN B 1 95 ? 11.141 -14.109 -6.488 1 98.69 95 GLN B N 1
ATOM 1788 C CA . GLN B 1 95 ? 12.391 -14.523 -5.855 1 98.69 95 GLN B CA 1
ATOM 1789 C C . GLN B 1 95 ? 12.43 -16.047 -5.66 1 98.69 95 GLN B C 1
ATOM 1791 O O . GLN B 1 95 ? 13.508 -16.641 -5.613 1 98.69 95 GLN B O 1
ATOM 1796 N N . GLU B 1 96 ? 11.289 -16.672 -5.566 1 98.44 96 GLU B N 1
ATOM 1797 C CA . GLU B 1 96 ? 11.195 -18.125 -5.449 1 98.44 96 GLU B CA 1
ATOM 1798 C C . GLU B 1 96 ? 11.25 -18.797 -6.816 1 98.44 96 GLU B C 1
ATOM 1800 O O . GLU B 1 96 ? 11.156 -20.016 -6.918 1 98.44 96 GLU B O 1
ATOM 1805 N N . GLY B 1 97 ? 11.242 -18.016 -7.836 1 98 97 GLY B N 1
ATOM 1806 C CA . GLY B 1 97 ? 11.367 -18.547 -9.18 1 98 97 GLY B CA 1
ATOM 1807 C C . GLY B 1 97 ? 10.047 -18.594 -9.93 1 98 97 GLY B C 1
ATOM 1808 O O . GLY B 1 97 ? 9.93 -19.281 -10.953 1 98 97 GLY B O 1
ATOM 1809 N N . VAL B 1 98 ? 9.07 -17.938 -9.445 1 98.88 98 VAL B N 1
ATOM 1810 C CA . VAL B 1 98 ? 7.766 -17.906 -10.094 1 98.88 98 VAL B CA 1
ATOM 1811 C C . VAL B 1 98 ? 7.734 -16.797 -11.141 1 98.88 98 VAL B C 1
ATOM 1813 O O . VAL B 1 98 ? 8 -15.633 -10.82 1 98.88 98 VAL B O 1
ATOM 1816 N N . ASP B 1 99 ? 7.371 -17.141 -12.359 1 98.88 99 ASP B N 1
ATOM 1817 C CA . ASP B 1 99 ? 7.211 -16.141 -13.406 1 98.88 99 ASP B CA 1
ATOM 1818 C C . ASP B 1 99 ? 5.836 -15.484 -13.328 1 98.88 99 ASP B C 1
ATOM 1820 O O . ASP B 1 99 ? 4.812 -16.156 -13.438 1 98.88 99 ASP B O 1
ATOM 1824 N N . ILE B 1 100 ? 5.824 -14.234 -13.164 1 98.94 100 ILE B N 1
ATOM 1825 C CA . ILE B 1 100 ? 4.609 -13.422 -13.102 1 98.94 100 ILE B CA 1
ATOM 1826 C C . ILE B 1 100 ? 4.727 -12.242 -14.062 1 98.94 100 ILE B C 1
ATOM 1828 O O . ILE B 1 100 ? 5.723 -11.516 -14.039 1 98.94 100 ILE B O 1
ATOM 1832 N N . GLU B 1 101 ? 3.754 -12.094 -14.883 1 98.88 101 GLU B N 1
ATOM 1833 C CA . GLU B 1 101 ? 3.686 -10.938 -15.773 1 98.88 101 GLU B CA 1
ATOM 1834 C C . GLU B 1 101 ? 3.088 -9.727 -15.062 1 98.88 101 GLU B C 1
ATOM 1836 O O . GLU B 1 101 ? 2.111 -9.852 -14.32 1 98.88 101 GLU B O 1
ATOM 1841 N N . THR B 1 102 ? 3.645 -8.594 -15.25 1 98.81 102 THR B N 1
ATOM 1842 C CA . THR B 1 102 ? 3.062 -7.324 -14.844 1 98.81 102 THR B CA 1
ATOM 1843 C C . THR B 1 102 ? 2.652 -6.5 -16.062 1 98.81 102 THR B C 1
ATOM 1845 O O . THR B 1 102 ? 3.486 -6.18 -16.906 1 98.81 102 THR B O 1
ATOM 1848 N N . ARG B 1 103 ? 1.364 -6.238 -16.156 1 98.44 103 ARG B N 1
ATOM 1849 C CA . ARG B 1 103 ? 0.891 -5.254 -17.125 1 98.44 103 ARG B CA 1
ATOM 1850 C C . ARG B 1 103 ? 0.467 -3.965 -16.438 1 98.44 103 ARG B C 1
ATOM 1852 O O . ARG B 1 103 ? -0.395 -3.982 -15.555 1 98.44 103 ARG B O 1
ATOM 1859 N N . ARG B 1 104 ? 1.023 -2.893 -16.844 1 98.25 104 ARG B N 1
ATOM 1860 C CA . ARG B 1 104 ? 0.645 -1.608 -16.266 1 98.25 104 ARG B CA 1
ATOM 1861 C C . ARG B 1 104 ? -0.62 -1.063 -16.922 1 98.25 104 ARG B C 1
ATOM 1863 O O . ARG B 1 104 ? -0.711 -1.001 -18.156 1 98.25 104 ARG B O 1
ATOM 1870 N N . GLU B 1 105 ? -1.538 -0.737 -16.156 1 97.44 105 GLU B N 1
ATOM 1871 C CA . GLU B 1 105 ? -2.816 -0.195 -16.609 1 97.44 105 GLU B CA 1
ATOM 1872 C C . GLU B 1 105 ? -3.066 1.192 -16.016 1 97.44 105 GLU B C 1
ATOM 1874 O O . GLU B 1 105 ? -2.678 1.473 -14.883 1 97.44 105 GLU B O 1
ATOM 1879 N N . PRO B 1 106 ? -3.723 2.012 -16.938 1 96.62 106 PRO B N 1
ATOM 1880 C CA . PRO B 1 106 ? -4.012 3.346 -16.406 1 96.62 106 PRO B CA 1
ATOM 1881 C C . PRO B 1 106 ? -5.109 3.338 -15.344 1 96.62 106 PRO B C 1
ATOM 1883 O O . PRO B 1 106 ? -6.016 2.502 -15.398 1 96.62 106 PRO B O 1
ATOM 1886 N N . HIS B 1 107 ? -5.047 4.117 -14.289 1 94.06 107 HIS B N 1
ATOM 1887 C CA . HIS B 1 107 ? -6.16 4.418 -13.398 1 94.06 107 HIS B CA 1
ATOM 1888 C C . HIS B 1 107 ? -6.453 5.914 -13.359 1 94.06 107 HIS B C 1
ATOM 1890 O O . HIS B 1 107 ? -5.551 6.73 -13.562 1 94.06 107 HIS B O 1
ATOM 1896 N N . GLY B 1 108 ? -7.66 6.211 -13.211 1 91.56 108 GLY B N 1
ATOM 1897 C CA . GLY B 1 108 ? -8.102 7.598 -13.219 1 91.56 108 GLY B CA 1
ATOM 1898 C C . GLY B 1 108 ? -8.148 8.211 -11.828 1 91.56 108 GLY B C 1
ATOM 1899 O O . GLY B 1 108 ? -7.406 7.793 -10.938 1 91.56 108 GLY B O 1
ATOM 1900 N N . GLY B 1 109 ? -8.906 9.297 -11.734 1 88.06 109 GLY B N 1
ATOM 1901 C CA . GLY B 1 109 ? -9.031 10.008 -10.477 1 88.06 109 GLY B CA 1
ATOM 1902 C C . GLY B 1 109 ? -8.188 11.266 -10.406 1 88.06 109 GLY B C 1
ATOM 1903 O O . GLY B 1 109 ? -7.637 11.703 -11.414 1 88.06 109 GLY B O 1
ATOM 1904 N N . ALA B 1 110 ? -8.102 11.812 -9.211 1 88.06 110 ALA B N 1
ATOM 1905 C CA . ALA B 1 110 ? -7.422 13.086 -8.984 1 88.06 110 ALA B CA 1
ATOM 1906 C C . ALA B 1 110 ? -5.934 12.984 -9.297 1 88.06 110 ALA B C 1
ATOM 1908 O O . ALA B 1 110 ? -5.293 13.977 -9.648 1 88.06 110 ALA B O 1
ATOM 1909 N N . PHE B 1 111 ? -5.426 11.797 -9.164 1 92.94 111 PHE B N 1
ATOM 1910 C CA . PHE B 1 111 ? -4.008 11.555 -9.414 1 92.94 111 PHE B CA 1
ATOM 1911 C C . PHE B 1 111 ? -3.818 10.391 -10.375 1 92.94 111 PHE B C 1
ATOM 1913 O O . PHE B 1 111 ? -3.463 9.289 -9.961 1 92.94 111 PHE B O 1
ATOM 1920 N N . PRO B 1 112 ? -4.012 10.719 -11.68 1 94.25 112 PRO B N 1
ATOM 1921 C CA . PRO B 1 112 ? -3.908 9.625 -12.648 1 94.25 112 PRO B CA 1
ATOM 1922 C C . PRO B 1 112 ? -2.51 9.016 -12.703 1 94.25 112 PRO B C 1
ATOM 1924 O O . PRO B 1 112 ? -1.527 9.688 -12.367 1 94.25 112 PRO B O 1
ATOM 1927 N N . GLY B 1 113 ? -2.475 7.758 -13.031 1 94.81 113 GLY B N 1
ATOM 1928 C CA . GLY B 1 113 ? -1.243 6.988 -13.133 1 94.81 113 GLY B CA 1
ATOM 1929 C C . GLY B 1 113 ? -1.462 5.578 -13.648 1 94.81 113 GLY B C 1
ATOM 1930 O O . GLY B 1 113 ? -2.299 5.352 -14.523 1 94.81 113 GLY B O 1
ATOM 1931 N N . ARG B 1 114 ? -0.604 4.742 -13.188 1 97 114 ARG B N 1
ATOM 1932 C CA . ARG B 1 114 ? -0.713 3.348 -13.602 1 97 114 ARG B CA 1
ATOM 1933 C C . ARG B 1 114 ? -0.568 2.412 -12.406 1 97 114 ARG B C 1
ATOM 1935 O O . ARG B 1 114 ? 0.108 2.744 -11.43 1 97 114 ARG B O 1
ATOM 1942 N N . HIS B 1 115 ? -1.248 1.351 -12.438 1 96.31 115 HIS B N 1
ATOM 1943 C CA . HIS B 1 115 ? -1.073 0.262 -11.484 1 96.31 115 HIS B CA 1
ATOM 1944 C C . HIS B 1 115 ? -0.783 -1.055 -12.195 1 96.31 115 HIS B C 1
ATOM 1946 O 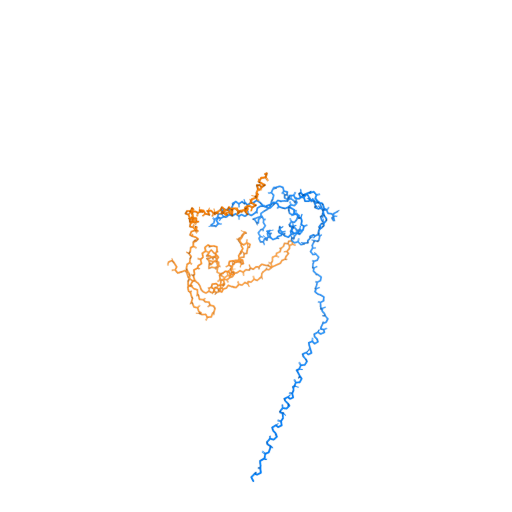O . HIS B 1 115 ? -0.987 -1.168 -13.406 1 96.31 115 HIS B O 1
ATOM 1952 N N . GLY B 1 116 ? -0.301 -1.974 -11.422 1 98.06 116 GLY B N 1
ATOM 1953 C CA . GLY B 1 116 ? 0.027 -3.262 -12.008 1 98.06 116 GLY B CA 1
ATOM 1954 C C . GLY B 1 116 ? -1.123 -4.25 -11.961 1 98.06 116 GLY B C 1
ATOM 1955 O O . GLY B 1 116 ? -1.79 -4.387 -10.938 1 98.06 116 GLY B O 1
ATOM 1956 N N . ARG B 1 117 ? -1.346 -4.863 -13.109 1 98.75 117 ARG B N 1
ATOM 1957 C CA . ARG B 1 117 ? -2.08 -6.121 -13.148 1 98.75 117 ARG B CA 1
ATOM 1958 C C . ARG B 1 117 ? -1.125 -7.309 -13.227 1 98.75 117 ARG B C 1
ATOM 1960 O O . ARG B 1 117 ? -0.256 -7.363 -14.102 1 98.75 117 ARG B O 1
ATOM 1967 N N . TYR B 1 118 ? -1.27 -8.273 -12.289 1 98.88 118 TYR B N 1
ATOM 1968 C CA . TYR B 1 118 ? -0.343 -9.398 -12.18 1 98.88 118 TYR B CA 1
ATOM 1969 C C . TYR B 1 118 ? -0.993 -10.695 -12.656 1 98.88 118 TYR B C 1
ATOM 1971 O O . TYR B 1 118 ? -2.111 -11.016 -12.25 1 98.88 118 TYR B O 1
ATOM 1979 N N . ARG B 1 119 ? -0.256 -11.438 -13.477 1 98.88 119 ARG B N 1
ATOM 1980 C CA . ARG B 1 119 ? -0.715 -12.711 -14.016 1 98.88 119 ARG B CA 1
ATOM 1981 C C . ARG B 1 119 ? 0.364 -13.781 -13.883 1 98.88 119 ARG B C 1
ATOM 1983 O O . ARG B 1 119 ? 1.535 -13.531 -14.172 1 98.88 119 ARG B O 1
ATOM 1990 N N . LEU B 1 120 ? -0.081 -14.922 -13.453 1 98.88 120 LEU B N 1
ATOM 1991 C CA . LEU B 1 120 ? 0.844 -16.047 -13.383 1 98.88 120 LEU B CA 1
ATOM 1992 C C . LEU B 1 120 ? 1.252 -16.5 -14.781 1 98.88 120 LEU B C 1
ATOM 1994 O O . LEU B 1 120 ? 0.397 -16.719 -15.641 1 98.88 120 LEU B O 1
ATOM 1998 N N . VAL B 1 121 ? 2.529 -16.641 -15.008 1 98.75 121 VAL B N 1
ATOM 1999 C CA . VAL B 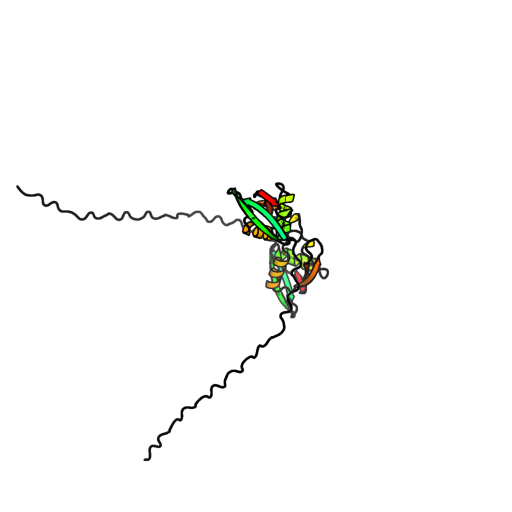1 121 ? 3.045 -17.125 -16.281 1 98.75 121 VAL B CA 1
ATOM 2000 C C . VAL B 1 121 ? 3.551 -18.562 -16.125 1 98.75 121 VAL B C 1
ATOM 2002 O O . VAL B 1 121 ? 3.336 -19.391 -17.016 1 98.75 121 VAL B O 1
ATOM 2005 N N . SER B 1 122 ? 4.156 -18.797 -15.023 1 98.81 122 SER B N 1
ATOM 2006 C CA . SER B 1 122 ? 4.621 -20.156 -14.75 1 98.81 122 SER B CA 1
ATOM 2007 C C . SER B 1 122 ? 3.455 -21.141 -14.711 1 98.81 122 SER B C 1
ATOM 2009 O O . SER B 1 122 ? 2.328 -20.766 -14.383 1 98.81 122 SER B O 1
ATOM 2011 N N . GLU B 1 123 ? 3.758 -22.391 -15.062 1 98.56 123 GLU B N 1
ATOM 2012 C CA . GLU B 1 123 ? 2.85 -23.453 -14.656 1 98.56 123 GLU B CA 1
ATOM 2013 C C . GLU B 1 123 ? 3.018 -23.797 -13.18 1 98.56 123 GLU B C 1
ATOM 2015 O O . GLU B 1 123 ? 4.141 -23.859 -12.672 1 98.56 123 GLU B O 1
ATOM 2020 N N . ALA B 1 124 ? 1.833 -23.984 -12.539 1 98.69 124 ALA B N 1
ATOM 2021 C CA . ALA B 1 124 ? 1.925 -24.266 -11.109 1 98.69 124 ALA B CA 1
ATOM 2022 C C . ALA B 1 124 ? 0.853 -25.25 -10.672 1 98.69 124 ALA B C 1
ATOM 2024 O O . ALA B 1 124 ? -0.296 -25.172 -11.109 1 98.69 124 ALA B O 1
ATOM 2025 N N . ARG B 1 125 ? 1.204 -26.203 -9.836 1 97.75 125 ARG B N 1
ATOM 2026 C CA . ARG B 1 125 ? 0.252 -27.109 -9.203 1 97.75 125 ARG B CA 1
ATOM 2027 C C . ARG B 1 125 ? 0.595 -27.328 -7.738 1 97.75 125 ARG B C 1
ATOM 2029 O O . ARG B 1 125 ? 1.771 -27.375 -7.371 1 97.75 125 ARG B O 1
ATOM 2036 N N . ARG B 1 126 ? -0.439 -27.453 -6.922 1 97.19 126 ARG B N 1
ATOM 2037 C CA . ARG B 1 126 ? -0.236 -27.719 -5.5 1 97.19 126 ARG B CA 1
ATOM 2038 C C . ARG B 1 126 ? 0.42 -29.062 -5.27 1 97.19 126 ARG B C 1
ATOM 2040 O O . ARG B 1 126 ? 0.065 -30.047 -5.922 1 97.19 126 ARG B O 1
ATOM 2047 N N . ALA B 1 127 ? 1.404 -29.094 -4.391 1 96.56 127 ALA B N 1
ATOM 2048 C CA . ALA B 1 127 ? 2.096 -30.344 -4.062 1 96.56 127 ALA B CA 1
ATOM 2049 C C . ALA B 1 127 ? 1.648 -30.891 -2.707 1 96.56 127 ALA B C 1
ATOM 2051 O O . ALA B 1 127 ? 1.887 -32.062 -2.387 1 96.56 127 ALA B O 1
ATOM 2052 N N . ASP B 1 128 ? 1.127 -30.109 -1.915 1 89.12 128 ASP B N 1
ATOM 2053 C CA . ASP B 1 128 ? 0.763 -30.5 -0.557 1 89.12 128 ASP B CA 1
ATOM 2054 C C . ASP B 1 128 ? -0.691 -30.969 -0.489 1 89.12 128 ASP B C 1
ATOM 2056 O O . ASP B 1 128 ? -1.237 -31.156 0.6 1 89.12 128 ASP B O 1
ATOM 2060 N N . GLN B 1 129 ? -1.441 -31.062 -1.572 1 79.06 129 GLN B N 1
ATOM 2061 C CA . GLN B 1 129 ? -2.801 -31.594 -1.568 1 79.06 129 GLN B CA 1
ATOM 2062 C C . GLN B 1 129 ? -2.816 -33.062 -1.93 1 79.06 129 GLN B C 1
ATOM 2064 O O . GLN B 1 129 ? -1.932 -33.562 -2.643 1 79.06 129 GLN B O 1
#

Solvent-accessible surface area (backbone atoms only — not comparable to full-atom values): 15892 Å² total; per-residue (Å²): 139,84,80,78,78,78,76,78,71,80,79,76,76,76,77,72,78,77,81,77,78,78,70,75,74,69,70,74,75,73,72,67,74,76,70,74,79,46,64,71,43,35,30,41,36,29,28,92,89,65,56,70,46,78,44,76,36,42,43,67,44,26,50,47,54,50,47,33,63,70,49,31,89,77,36,50,42,41,76,78,38,60,75,50,66,53,69,58,38,52,52,54,41,38,74,70,57,47,40,63,45,75,46,77,38,79,45,72,72,98,69,60,49,67,46,56,34,38,26,56,65,33,49,73,46,75,60,75,115,136,83,77,77,79,76,74,78,66,80,79,74,75,75,75,71,74,75,81,73,78,74,76,68,74,66,65,72,74,72,72,66,74,75,71,74,79,45,64,71,42,37,32,40,36,28,28,91,86,65,56,70,47,79,45,78,39,42,41,67,44,28,50,46,53,51,48,32,62,70,48,31,88,79,34,50,42,43,77,77,38,60,72,48,65,53,68,57,38,52,50,54,42,38,74,70,57,46,39,62,45,73,46,78,38,81,43,71,73,98,70,61,51,69,46,54,35,39,24,57,63,32,49,74,45,76,60,74,115